Protein AF-A0A7C7UR08-F1 (afdb_monomer_lite)

pLDDT: mean 93.32, std 6.47, range [54.91, 98.5]

Foldseek 3Di:
DDPVVVQVVVCVVDPDAEEDEAADPPDDWDWDDDPRYIYTNALLCVLVVVVVC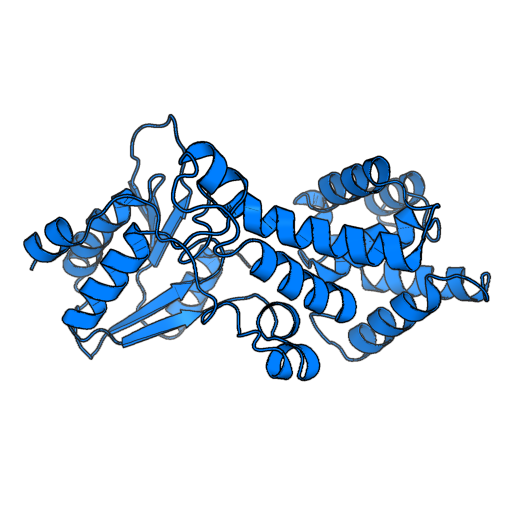VVVPHDLAQVAADEFEVQCTQKQPHNFQNQLLVVLLLVLLVVVLCVLVPPLADSVQLVVQLVVCCDPVNCQAQVNASLLSSLVSSCCSLPLDPPVNVVVCCVVVVHGYSVVVLVSSVVSVVVVVPHSCVVQSCQLVVCVVVVNSNSRLSSLLSSQVSLLCQAPPDDPPDDPNVNSNGHIAGEQSVVLVVVLSVVNHHHYHYDYPRDCSNFAHDPVVVVVVDGGPVPRHHHYDDDHCNVVSVVVD

Radius of gyration: 21.66 Å; chains: 1; bounding box: 49×48×58 Å

Secondary structure (DSSP, 8-state):
--HHHHHHHHHTTS---EEEE---TTSPP-EEEETTEEEES-GGGGGGHHHHHHHTT---STT-EEEEETBTTTBS-TTTTHHHHHHHHHHHHHHHHHHHHGGG--HHHHHHHHHHHTSGGGHHHHTT-HHHHHHHHHHHHTTSS-HHHHHHHHHTTS---HHHHHHHHHHHHHTTTT-TTHHHHHHHHHHHHTT-S---HHHHHHHHHHHHTTBS-S-TT--HHHHHHHSB-EEHHHHHHHHHHHHTTPEEEEE--S-HHHHS--HHHHHTT---GGGS---EES---HHHHHTT-

Structure (mmCIF, N/CA/C/O backbone):
data_AF-A0A7C7UR08-F1
#
_entry.id   AF-A0A7C7UR08-F1
#
loop_
_atom_site.group_PDB
_atom_site.id
_atom_site.type_symbol
_atom_site.label_atom_id
_atom_site.label_alt_id
_atom_site.label_comp_id
_atom_site.label_asym_id
_atom_site.label_entity_id
_atom_site.label_seq_id
_atom_site.pdbx_PDB_ins_code
_atom_site.Cartn_x
_atom_site.Cartn_y
_atom_site.Cartn_z
_atom_site.occupancy
_atom_site.B_iso_or_equiv
_atom_site.auth_seq_id
_atom_site.auth_comp_id
_atom_site.auth_asym_id
_atom_site.auth_atom_id
_atom_site.pdbx_PDB_model_num
ATOM 1 N N . MET A 1 1 ? 5.198 -9.986 3.032 1.00 56.78 1 MET A N 1
ATOM 2 C CA . MET A 1 1 ? 4.723 -10.457 4.365 1.00 56.78 1 MET A CA 1
ATOM 3 C C . MET A 1 1 ? 3.237 -10.130 4.443 1.00 56.78 1 MET A C 1
ATOM 5 O O . MET A 1 1 ? 2.877 -9.097 3.909 1.00 56.78 1 MET A O 1
ATOM 9 N N . ASN A 1 2 ? 2.374 -10.978 5.013 1.00 80.00 2 ASN A N 1
ATOM 10 C CA . ASN A 1 2 ? 0.948 -10.639 5.178 1.00 80.00 2 ASN A CA 1
ATOM 11 C C . ASN A 1 2 ? 0.653 -10.144 6.607 1.00 80.00 2 ASN A C 1
ATOM 13 O O . ASN A 1 2 ? 1.437 -10.417 7.518 1.00 80.00 2 ASN A O 1
ATOM 17 N N . ASP A 1 3 ? -0.480 -9.467 6.804 1.00 86.62 3 ASP A N 1
ATOM 18 C CA . ASP A 1 3 ? -0.862 -8.830 8.078 1.00 86.62 3 ASP A CA 1
ATOM 19 C C . ASP A 1 3 ? -0.865 -9.816 9.255 1.00 86.62 3 ASP A C 1
ATOM 21 O O . ASP A 1 3 ? -0.370 -9.514 10.338 1.00 86.62 3 ASP A O 1
ATOM 25 N N . GLY A 1 4 ? -1.334 -11.048 9.027 1.00 90.06 4 GLY A N 1
ATOM 26 C CA . GLY A 1 4 ? -1.307 -12.104 10.043 1.00 90.06 4 GLY A CA 1
ATOM 27 C C . GLY A 1 4 ? 0.112 -12.478 10.482 1.00 90.06 4 GLY A C 1
ATOM 28 O O . GLY A 1 4 ? 0.357 -12.685 11.668 1.00 90.06 4 GLY A O 1
ATOM 29 N N . THR A 1 5 ? 1.070 -12.509 9.552 1.00 89.56 5 THR A N 1
ATOM 30 C CA . THR A 1 5 ? 2.488 -12.731 9.879 1.00 89.56 5 THR A CA 1
ATOM 31 C C . THR A 1 5 ? 3.069 -11.545 10.646 1.00 89.56 5 THR A C 1
ATOM 33 O O . THR A 1 5 ? 3.835 -11.750 11.585 1.00 89.56 5 THR A O 1
ATOM 36 N N . ALA A 1 6 ? 2.698 -10.312 10.283 1.00 90.25 6 ALA A N 1
ATOM 37 C CA . ALA A 1 6 ? 3.144 -9.114 10.991 1.00 90.25 6 ALA A CA 1
ATOM 38 C C . ALA A 1 6 ? 2.663 -9.116 12.454 1.00 90.25 6 ALA A C 1
ATOM 40 O O . ALA A 1 6 ? 3.477 -8.954 13.364 1.00 90.25 6 ALA A O 1
ATOM 41 N N . ILE A 1 7 ? 1.378 -9.408 12.688 1.00 93.69 7 ILE A N 1
ATOM 42 C CA . ILE A 1 7 ? 0.805 -9.546 14.035 1.00 93.69 7 ILE A CA 1
ATOM 43 C C . ILE A 1 7 ? 1.517 -10.658 14.815 1.00 93.69 7 ILE A C 1
ATOM 45 O O . ILE A 1 7 ? 1.943 -10.437 15.946 1.00 93.69 7 ILE A O 1
ATOM 49 N N . ALA A 1 8 ? 1.713 -11.833 14.207 1.00 93.19 8 ALA A N 1
ATOM 50 C CA . ALA A 1 8 ? 2.393 -12.949 14.862 1.00 93.19 8 ALA A CA 1
ATOM 51 C C . ALA A 1 8 ? 3.837 -12.606 15.271 1.00 93.19 8 ALA A C 1
ATOM 53 O O . ALA A 1 8 ? 4.272 -12.986 16.356 1.00 93.19 8 ALA A O 1
ATOM 54 N N . ASN A 1 9 ? 4.575 -11.872 14.434 1.00 93.00 9 ASN A N 1
ATOM 55 C CA . ASN A 1 9 ? 5.939 -11.438 14.742 1.00 93.00 9 ASN A CA 1
ATOM 56 C C . ASN A 1 9 ? 5.972 -10.424 15.892 1.00 93.00 9 ASN A C 1
ATOM 58 O O . ASN A 1 9 ? 6.789 -10.561 16.799 1.00 93.00 9 ASN A O 1
ATOM 62 N N . LEU A 1 10 ? 5.061 -9.446 15.905 1.00 92.25 10 LEU A N 1
ATOM 63 C CA . LEU A 1 10 ? 4.923 -8.513 17.030 1.00 92.25 10 LEU A CA 1
ATOM 64 C C . LEU A 1 10 ? 4.553 -9.247 18.329 1.00 92.25 10 LEU A C 1
ATOM 66 O O . LEU A 1 10 ? 5.111 -8.950 19.389 1.00 92.25 10 LEU A O 1
ATOM 70 N N . GLY A 1 11 ? 3.701 -10.270 18.220 1.00 93.62 11 GLY A N 1
ATOM 71 C CA . GLY A 1 11 ? 3.292 -11.157 19.310 1.00 93.62 11 GLY A CA 1
ATOM 72 C C . GLY A 1 11 ? 4.441 -11.894 20.005 1.00 93.62 11 GLY A C 1
ATOM 73 O O . GLY A 1 11 ? 4.318 -12.280 21.165 1.00 93.62 11 GLY A O 1
ATOM 74 N N . GLN A 1 12 ? 5.591 -12.054 19.339 1.00 94.62 12 GLN A N 1
ATOM 75 C CA . GLN A 1 12 ? 6.792 -12.643 19.948 1.00 94.62 12 GLN A CA 1
ATOM 76 C C . GLN A 1 12 ? 7.463 -11.702 20.960 1.00 94.62 12 GLN A C 1
ATOM 78 O O . GLN A 1 12 ? 8.251 -12.153 21.792 1.00 94.62 12 GLN A O 1
ATOM 83 N N . HIS A 1 13 ? 7.170 -10.401 20.899 1.00 94.44 13 HIS A N 1
ATOM 84 C CA . HIS A 1 13 ? 7.801 -9.375 21.731 1.00 94.44 13 HIS A CA 1
ATOM 85 C C . HIS A 1 13 ? 6.862 -8.801 22.798 1.00 94.44 13 HIS A C 1
ATOM 87 O O . HIS A 1 13 ? 7.316 -8.424 23.886 1.00 94.44 13 HIS A O 1
ATOM 93 N N . ARG A 1 14 ? 5.563 -8.711 22.493 1.00 93.56 14 ARG A N 1
ATOM 94 C CA . ARG A 1 14 ? 4.519 -8.169 23.372 1.00 93.56 14 ARG A CA 1
ATOM 95 C C . ARG A 1 14 ? 3.201 -8.918 23.157 1.00 93.56 14 ARG A C 1
ATOM 97 O O . ARG A 1 14 ? 2.956 -9.350 22.036 1.00 93.56 14 ARG A O 1
ATOM 104 N N . PRO A 1 15 ? 2.337 -9.038 24.183 1.00 94.88 15 PRO A N 1
ATOM 105 C CA . PRO A 1 15 ? 0.953 -9.449 23.972 1.00 94.88 15 PRO A CA 1
ATOM 106 C C . PRO A 1 15 ? 0.303 -8.569 22.900 1.00 94.88 15 PRO A C 1
ATOM 108 O O . PRO A 1 15 ? 0.456 -7.348 22.934 1.00 94.88 15 PRO A O 1
ATOM 111 N N . ILE A 1 16 ? -0.408 -9.182 21.955 1.00 95.94 16 ILE A N 1
ATOM 112 C CA . ILE A 1 16 ? -1.063 -8.465 20.863 1.00 95.94 16 ILE A CA 1
ATOM 113 C C . ILE A 1 16 ? -2.402 -9.115 20.524 1.00 95.94 16 ILE A C 1
ATOM 115 O O . ILE A 1 16 ? -2.508 -10.340 20.457 1.00 95.94 16 ILE A O 1
ATOM 119 N N . LEU A 1 17 ? -3.400 -8.273 20.278 1.00 96.94 17 LEU A N 1
ATOM 120 C CA . LEU A 1 17 ? -4.632 -8.628 19.586 1.00 96.94 17 LEU A CA 1
ATOM 121 C C . LEU A 1 17 ? -4.663 -7.871 18.264 1.00 96.94 17 LEU A C 1
ATOM 123 O O . LEU A 1 17 ? -4.102 -6.780 18.150 1.00 96.94 17 LEU A O 1
ATOM 127 N N . GLY A 1 18 ? -5.298 -8.450 17.254 1.00 96.50 18 GLY A N 1
ATOM 128 C CA . GLY A 1 18 ? -5.330 -7.858 15.923 1.00 96.50 18 GLY A CA 1
ATOM 129 C C . GLY A 1 18 ? -6.705 -7.916 15.292 1.00 96.50 18 GLY A C 1
ATOM 130 O O . GLY A 1 18 ? -7.513 -8.788 15.607 1.00 96.50 18 GLY A O 1
ATOM 131 N N . VAL A 1 19 ? -6.941 -7.015 14.344 1.00 97.19 19 VAL A N 1
ATOM 132 C CA . VAL A 1 19 ? -8.078 -7.091 13.434 1.00 97.19 19 VAL A CA 1
ATOM 133 C C . VAL A 1 19 ? -7.597 -6.992 11.993 1.00 97.19 19 VAL A C 1
ATOM 135 O O . VAL A 1 19 ? -6.813 -6.114 11.652 1.00 97.19 19 VAL A O 1
ATOM 138 N N . ILE A 1 20 ? -8.074 -7.900 11.144 1.00 97.00 20 ILE A N 1
ATOM 139 C CA . ILE A 1 20 ? -7.839 -7.887 9.699 1.00 97.00 20 ILE A CA 1
ATOM 140 C C . ILE A 1 20 ? -9.198 -7.818 9.011 1.00 97.00 20 ILE A C 1
ATOM 142 O O . ILE A 1 20 ? -10.048 -8.695 9.192 1.00 97.00 20 ILE A O 1
ATOM 146 N N . CYS A 1 21 ? -9.409 -6.790 8.196 1.00 97.12 21 CYS A N 1
ATOM 147 C CA . CYS A 1 21 ? -10.658 -6.607 7.472 1.00 97.12 21 CYS A CA 1
ATOM 148 C C . CYS A 1 21 ? -10.440 -6.665 5.959 1.00 97.12 21 CYS A C 1
ATOM 150 O O . CYS A 1 21 ? -9.489 -6.116 5.409 1.00 97.12 21 CYS A O 1
ATOM 152 N N . THR A 1 22 ? -11.350 -7.326 5.253 1.00 97.06 22 THR A N 1
ATOM 153 C CA . THR A 1 22 ? -11.469 -7.210 3.798 1.00 97.06 22 THR A CA 1
ATOM 154 C C . THR A 1 22 ? -12.939 -7.104 3.453 1.00 97.06 22 THR A C 1
ATOM 156 O O . THR A 1 22 ? -13.675 -8.082 3.565 1.00 97.06 22 THR A O 1
ATOM 159 N N . GLU A 1 23 ? -13.368 -5.920 3.027 1.00 97.12 23 GLU A N 1
ATOM 160 C CA . GLU A 1 23 ? -14.759 -5.655 2.668 1.00 97.12 23 GLU A CA 1
ATOM 161 C C . GLU A 1 23 ? -15.214 -6.582 1.527 1.00 97.12 23 GLU A C 1
ATOM 163 O O . GLU A 1 23 ? -14.512 -6.762 0.530 1.00 97.12 23 GLU A O 1
ATOM 168 N N . ARG A 1 24 ? -16.393 -7.196 1.679 1.00 96.12 24 ARG A N 1
ATOM 169 C CA . ARG A 1 24 ? -16.991 -8.090 0.669 1.00 96.12 24 ARG A CA 1
ATOM 170 C C . ARG A 1 24 ? -18.437 -7.699 0.385 1.00 96.12 24 ARG A C 1
ATOM 172 O O . ARG A 1 24 ? -19.346 -8.391 0.872 1.00 96.12 24 ARG A O 1
ATOM 179 N N . PRO A 1 25 ? -18.680 -6.584 -0.326 1.00 84.88 25 PRO A N 1
ATOM 180 C CA . PRO A 1 25 ? -20.034 -6.099 -0.561 1.00 84.88 25 PRO A CA 1
ATOM 181 C C . PRO A 1 25 ? -20.844 -7.197 -1.269 1.00 84.88 25 PRO A C 1
ATOM 183 O O . PRO A 1 25 ? -20.382 -7.799 -2.232 1.00 84.88 25 PRO A O 1
ATOM 186 N N . GLY A 1 26 ? -22.014 -7.535 -0.723 1.00 88.81 26 GLY A N 1
ATOM 187 C CA . GLY A 1 26 ? -22.865 -8.631 -1.214 1.00 88.81 26 GLY A CA 1
ATOM 188 C C . GLY A 1 26 ? -22.855 -9.918 -0.376 1.00 88.81 26 GLY A C 1
ATOM 189 O O . GLY A 1 26 ? -23.781 -10.715 -0.490 1.00 88.81 26 GLY A O 1
ATOM 190 N N . GLU A 1 27 ? -21.881 -10.118 0.516 1.00 95.06 27 GLU A N 1
ATOM 191 C CA . GLU A 1 27 ? -21.935 -11.206 1.511 1.00 95.06 27 GLU A CA 1
ATOM 192 C C . GLU A 1 27 ? -22.649 -10.789 2.820 1.00 95.06 27 GLU A C 1
ATOM 194 O O . GLU A 1 27 ? -22.752 -9.611 3.145 1.00 95.06 27 GLU A O 1
ATOM 199 N N . ALA A 1 28 ? -23.135 -11.737 3.625 1.00 95.06 28 ALA A N 1
ATOM 200 C CA . ALA A 1 28 ? -23.559 -11.419 4.996 1.00 95.06 28 ALA A CA 1
ATOM 201 C C . ALA A 1 28 ? -22.342 -11.033 5.862 1.00 95.06 28 ALA A C 1
ATOM 203 O O . ALA A 1 28 ? -21.245 -11.549 5.621 1.00 95.06 28 ALA A O 1
ATOM 204 N N . LYS A 1 29 ? -22.528 -10.170 6.876 1.00 95.88 29 LYS A N 1
ATOM 205 C CA . LYS A 1 29 ? -21.478 -9.850 7.865 1.00 95.88 29 LYS A CA 1
ATOM 206 C C . LYS A 1 29 ? -20.976 -11.150 8.501 1.00 95.88 29 LYS A C 1
ATOM 208 O O . LYS A 1 29 ? -21.770 -11.951 8.991 1.00 95.88 29 LYS A O 1
ATOM 213 N N . LYS A 1 30 ? -19.663 -11.351 8.480 1.00 96.81 30 LYS A N 1
ATOM 214 C CA . LYS A 1 30 ? -18.962 -12.480 9.091 1.00 96.81 30 LYS A CA 1
ATOM 215 C C . LYS A 1 30 ? -17.788 -11.948 9.892 1.00 96.81 30 LYS A C 1
ATOM 217 O O . LYS A 1 30 ? -17.009 -11.140 9.384 1.00 96.81 30 LYS A O 1
ATOM 222 N N . VAL A 1 31 ? -17.678 -12.451 11.112 1.00 96.94 31 VAL A N 1
ATOM 223 C CA . VAL A 1 31 ? -16.563 -12.221 12.025 1.00 96.94 31 VAL A CA 1
ATOM 224 C C . VAL A 1 31 ? -16.112 -13.582 12.534 1.00 96.94 31 VAL A C 1
ATOM 226 O O . VAL A 1 31 ? -16.941 -14.445 12.827 1.00 96.94 31 VAL A O 1
ATOM 229 N N . SER A 1 32 ? -14.806 -13.789 12.604 1.00 96.69 32 SER A N 1
ATOM 230 C CA . SER A 1 32 ? -14.209 -14.958 13.245 1.00 96.69 32 SER A CA 1
ATOM 231 C C . SER A 1 32 ? -12.957 -14.547 13.992 1.00 96.69 32 SER A C 1
ATOM 233 O O . SER A 1 32 ? -12.246 -13.654 13.544 1.00 96.69 32 SER A O 1
ATOM 235 N N . VAL A 1 33 ? -12.678 -15.220 15.101 1.00 96.19 33 VAL A N 1
ATOM 236 C CA . VAL A 1 33 ? -11.472 -15.002 15.898 1.00 96.19 33 VAL A CA 1
ATOM 237 C C . VAL A 1 33 ? -10.622 -16.260 15.839 1.00 96.19 33 VAL A C 1
ATOM 239 O O . VAL A 1 33 ? -11.127 -17.371 16.002 1.00 96.19 33 VAL A O 1
ATOM 242 N N . ASN A 1 34 ? -9.329 -16.091 15.592 1.00 93.69 34 ASN A N 1
ATOM 243 C CA . ASN A 1 34 ? -8.354 -17.168 15.647 1.00 93.69 34 ASN A CA 1
ATOM 244 C C . ASN A 1 34 ? -7.051 -16.632 16.243 1.00 93.69 34 ASN A C 1
ATOM 246 O O . ASN A 1 34 ? -6.498 -15.672 15.717 1.00 93.69 34 ASN A O 1
ATOM 250 N N . GLN A 1 35 ? -6.572 -17.248 17.328 1.00 89.44 35 GLN A N 1
ATOM 251 C CA . GLN A 1 35 ? -5.290 -16.909 17.966 1.00 89.44 35 GLN A CA 1
ATOM 252 C C . GLN A 1 35 ? -5.112 -15.399 18.236 1.00 89.44 35 GLN A C 1
ATOM 254 O O . GLN A 1 35 ? -4.095 -14.817 17.873 1.00 89.44 35 GLN A O 1
ATOM 259 N N . GLY A 1 36 ? -6.115 -14.751 18.840 1.00 92.75 36 GLY A N 1
ATOM 260 C CA . GLY A 1 36 ? -6.059 -13.316 19.161 1.00 92.75 36 GLY A CA 1
ATOM 261 C C . GLY A 1 36 ? -6.262 -12.376 17.963 1.00 92.75 36 GLY A C 1
ATOM 262 O O . GLY A 1 36 ? -6.188 -11.159 18.118 1.00 92.75 36 GLY A O 1
ATOM 263 N N . VAL A 1 37 ? -6.537 -12.911 16.768 1.00 96.88 37 VAL A N 1
ATOM 264 C CA . VAL A 1 37 ? -6.796 -12.121 15.559 1.00 96.88 37 VAL A CA 1
ATOM 265 C C . VAL A 1 37 ? -8.255 -12.251 15.144 1.00 96.88 37 VAL A C 1
ATOM 267 O O . VAL A 1 37 ? -8.723 -13.334 14.781 1.00 96.88 37 VAL A O 1
ATOM 270 N N . MET A 1 38 ? -8.967 -11.128 15.160 1.00 97.62 38 MET A N 1
ATOM 271 C CA . MET A 1 38 ? -10.304 -10.992 14.602 1.00 97.62 38 MET A CA 1
ATOM 272 C C . MET A 1 38 ? -10.215 -10.755 13.090 1.00 97.62 38 MET A C 1
ATOM 274 O O . MET A 1 38 ? -9.587 -9.812 12.624 1.00 97.62 38 MET A O 1
ATOM 278 N N . THR A 1 39 ? -10.881 -11.579 12.292 1.00 97.62 39 THR A N 1
ATOM 279 C CA . THR A 1 39 ? -11.042 -11.350 10.852 1.00 97.62 39 THR A CA 1
ATOM 280 C C . THR A 1 39 ? -12.478 -10.966 10.543 1.00 97.62 39 THR A C 1
ATOM 282 O O . THR A 1 39 ? -13.399 -11.658 10.987 1.00 97.62 39 THR A O 1
ATOM 285 N N . ALA A 1 40 ? -12.677 -9.925 9.737 1.00 97.56 40 ALA A N 1
ATOM 286 C CA . ALA A 1 40 ? -14.001 -9.446 9.354 1.00 97.56 40 ALA A CA 1
ATOM 287 C C . ALA A 1 40 ? -14.130 -9.207 7.845 1.00 97.56 40 ALA A C 1
ATOM 289 O O . ALA A 1 40 ? -13.166 -8.861 7.161 1.00 97.56 40 ALA A O 1
ATOM 290 N N . ASN A 1 41 ? -15.352 -9.356 7.323 1.00 97.50 41 ASN A N 1
ATOM 291 C CA . ASN A 1 41 ? -15.668 -9.029 5.928 1.00 97.50 41 ASN A CA 1
ATOM 292 C C . ASN A 1 41 ? -16.418 -7.693 5.746 1.00 97.50 41 ASN A C 1
ATOM 294 O O . ASN A 1 41 ? -16.931 -7.421 4.657 1.00 97.50 41 ASN A O 1
ATOM 298 N N . ARG A 1 42 ? -16.528 -6.893 6.812 1.00 97.19 42 ARG A N 1
ATOM 299 C CA . ARG A 1 42 ? -17.179 -5.576 6.865 1.00 97.19 42 ARG A CA 1
ATOM 300 C C . ARG A 1 42 ? -16.332 -4.645 7.722 1.00 97.19 42 ARG A C 1
ATOM 302 O O . ARG A 1 42 ? -16.068 -5.000 8.867 1.00 97.19 42 ARG A O 1
ATOM 309 N N . TRP A 1 43 ? -15.986 -3.451 7.239 1.00 97.50 43 TRP A N 1
ATOM 310 C CA . TRP A 1 43 ? -15.282 -2.466 8.081 1.00 97.50 43 TRP A CA 1
ATOM 311 C C . TRP A 1 43 ? -16.124 -2.011 9.276 1.00 97.50 43 TRP A C 1
ATOM 313 O O . TRP A 1 43 ? -15.586 -1.825 10.364 1.00 97.50 43 TRP A O 1
ATOM 323 N N . GLY A 1 44 ? -17.453 -1.980 9.132 1.00 95.88 44 GLY A N 1
ATOM 324 C CA . GLY A 1 44 ? -18.378 -1.741 10.244 1.00 95.88 44 GLY A CA 1
ATOM 325 C C . GLY A 1 44 ? -18.272 -2.760 11.390 1.00 95.88 44 GLY A C 1
ATOM 326 O O . GLY A 1 44 ? -18.768 -2.491 12.479 1.00 95.88 44 GLY A O 1
ATOM 327 N N . ALA A 1 45 ? -17.618 -3.912 11.195 1.00 95.38 45 ALA A N 1
ATOM 328 C CA . ALA A 1 45 ? -17.350 -4.878 12.263 1.00 95.38 45 ALA A CA 1
ATOM 329 C C . ALA A 1 45 ? -16.249 -4.426 13.239 1.00 95.38 45 ALA A C 1
ATOM 331 O O . ALA A 1 45 ? -16.049 -5.084 14.253 1.00 95.38 45 ALA A O 1
ATOM 332 N N . LEU A 1 46 ? -15.563 -3.303 12.989 1.00 96.25 46 LEU A N 1
ATOM 333 C CA . LEU A 1 46 ? -14.627 -2.729 13.963 1.00 96.25 46 LEU A CA 1
ATOM 334 C C . LEU A 1 46 ? -15.298 -2.388 15.301 1.00 96.25 46 LEU A C 1
ATOM 336 O O . LEU A 1 46 ? -14.629 -2.415 16.328 1.00 96.25 46 LEU A O 1
ATOM 340 N N . ARG A 1 47 ? -16.621 -2.178 15.326 1.00 94.69 47 ARG A N 1
ATOM 341 C CA . ARG A 1 47 ? -17.379 -2.046 16.580 1.00 94.69 47 ARG A CA 1
ATOM 342 C C . ARG A 1 47 ? -17.354 -3.307 17.449 1.00 94.69 47 ARG A C 1
ATOM 344 O O . ARG A 1 47 ? -17.443 -3.209 18.663 1.00 94.69 47 ARG A O 1
ATOM 351 N N . ASP A 1 48 ? -17.207 -4.481 16.832 1.00 94.81 48 ASP A N 1
ATOM 352 C CA . ASP A 1 48 ? -17.122 -5.760 17.543 1.00 94.81 48 ASP A CA 1
ATOM 353 C C . ASP A 1 48 ? -15.702 -6.003 18.089 1.00 94.81 48 ASP A C 1
ATOM 355 O O . ASP A 1 48 ? -15.504 -6.881 18.927 1.00 94.81 48 ASP A O 1
ATOM 359 N N . PHE A 1 49 ? -14.708 -5.228 17.630 1.00 95.25 49 PHE A N 1
ATOM 360 C CA . PHE A 1 49 ? -13.321 -5.378 18.065 1.00 95.25 49 PHE A CA 1
ATOM 361 C C . PHE A 1 49 ? -13.121 -4.919 19.509 1.00 95.25 49 PHE A C 1
ATOM 363 O O . PHE A 1 49 ? -12.407 -5.576 20.254 1.00 95.25 49 PHE A O 1
ATOM 370 N N . VAL A 1 50 ? -13.763 -3.821 19.918 1.00 93.94 50 VAL A N 1
ATOM 371 C CA . VAL A 1 50 ? -13.622 -3.286 21.282 1.00 93.94 50 VAL A CA 1
ATOM 372 C C . VAL A 1 50 ? -14.119 -4.285 22.339 1.00 93.94 50 VAL A C 1
ATOM 374 O O . VAL A 1 50 ? -13.327 -4.614 23.219 1.00 93.94 50 VAL A O 1
ATOM 377 N N . PRO A 1 51 ? -15.335 -4.865 22.233 1.00 93.56 51 PRO A N 1
ATOM 378 C CA . PRO A 1 51 ? -15.778 -5.913 23.151 1.00 93.56 51 PRO A CA 1
ATOM 379 C C . PRO A 1 51 ? -14.835 -7.114 23.166 1.00 93.56 51 PRO A C 1
ATOM 381 O O . PRO A 1 51 ? -14.491 -7.594 24.238 1.00 93.56 51 PRO A O 1
ATOM 384 N N . PHE A 1 52 ? -14.357 -7.553 21.997 1.00 95.19 52 PHE A N 1
ATOM 385 C CA . PHE A 1 52 ? -13.384 -8.641 21.902 1.00 95.19 52 PHE A CA 1
ATOM 386 C C . PHE A 1 52 ? -12.092 -8.336 22.681 1.00 95.19 52 PHE A C 1
ATOM 388 O O . PHE A 1 52 ? -11.633 -9.170 23.454 1.00 95.19 52 PHE A O 1
ATOM 395 N N . VAL A 1 53 ? -11.527 -7.135 22.529 1.00 94.38 53 VAL A N 1
ATOM 396 C CA . VAL A 1 53 ? -10.316 -6.711 23.250 1.00 94.38 53 VAL A CA 1
ATOM 397 C C . VAL A 1 53 ? -10.553 -6.692 24.765 1.00 94.38 53 VAL A C 1
ATOM 399 O O . VAL A 1 53 ? -9.730 -7.206 25.523 1.00 94.38 53 VAL A O 1
ATOM 402 N N . THR A 1 54 ? -11.697 -6.170 25.214 1.00 92.81 54 THR A N 1
ATOM 403 C CA . THR A 1 54 ? -12.062 -6.140 26.638 1.00 92.81 54 THR A CA 1
ATOM 404 C C . THR A 1 54 ? -12.309 -7.539 27.214 1.00 92.81 54 THR A C 1
ATOM 406 O O . THR A 1 54 ? -11.867 -7.825 28.325 1.00 92.81 54 THR A O 1
ATOM 409 N N . GLU A 1 55 ? -12.979 -8.430 26.477 1.00 93.81 55 GLU A N 1
ATOM 410 C CA . GLU A 1 55 ? -13.235 -9.821 26.885 1.00 93.81 55 GLU A CA 1
ATOM 411 C C . GLU A 1 55 ? -11.942 -10.637 27.024 1.00 93.81 55 GLU A C 1
ATOM 413 O O . GLU A 1 55 ? -11.820 -11.449 27.943 1.00 93.81 55 GLU A O 1
ATOM 418 N N . GLU A 1 56 ? -10.948 -10.374 26.173 1.00 94.06 56 GLU A N 1
ATOM 419 C CA . GLU A 1 56 ? -9.596 -10.943 26.271 1.00 94.06 56 GLU A CA 1
ATOM 420 C C . GLU A 1 56 ? -8.746 -10.292 27.384 1.00 94.06 56 GLU A C 1
ATOM 422 O O . GLU A 1 56 ? -7.597 -10.680 27.610 1.00 94.06 56 GLU A O 1
ATOM 427 N N . GLY A 1 57 ? -9.300 -9.315 28.111 1.00 92.81 57 GLY A N 1
ATOM 428 C CA . GLY A 1 57 ? -8.659 -8.676 29.258 1.00 92.81 57 GLY A CA 1
ATOM 429 C C . GLY A 1 57 ? -7.566 -7.673 28.893 1.00 92.81 57 GLY A C 1
ATOM 430 O O . GLY A 1 57 ? -6.724 -7.369 29.740 1.00 92.81 57 GLY A O 1
ATOM 431 N N . PHE A 1 58 ? -7.554 -7.162 27.659 1.00 93.25 58 PHE A N 1
ATOM 432 C CA . PHE A 1 58 ? -6.667 -6.065 27.284 1.00 93.25 58 PHE A CA 1
ATOM 433 C C . PHE A 1 58 ? -7.224 -4.735 27.810 1.00 93.25 58 PHE A C 1
ATOM 435 O O . PHE A 1 58 ? -8.377 -4.404 27.513 1.00 93.25 58 PHE A O 1
ATOM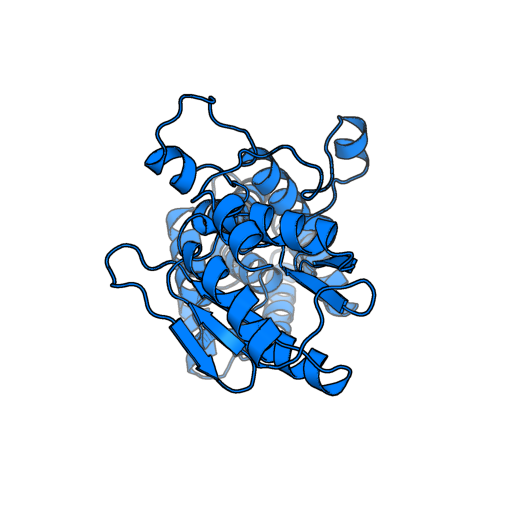 442 N N . PRO A 1 59 ? -6.433 -3.962 28.575 1.00 93.38 59 PRO A N 1
ATOM 443 C CA . PRO A 1 59 ? -6.854 -2.639 29.002 1.00 93.38 59 PRO A CA 1
ATOM 444 C C . PRO A 1 59 ? -6.949 -1.696 27.798 1.00 93.38 59 PRO A C 1
ATOM 446 O O . PRO A 1 59 ? -6.261 -1.859 26.792 1.00 93.38 59 PRO A O 1
ATOM 449 N N . LEU A 1 60 ? -7.819 -0.698 27.901 1.00 94.19 60 LEU A N 1
ATOM 450 C CA . LEU A 1 60 ? -7.925 0.395 26.939 1.00 94.19 60 LEU A CA 1
ATOM 451 C C . LEU A 1 60 ? -7.551 1.675 27.679 1.00 94.19 60 LEU A C 1
ATOM 453 O O . LEU A 1 60 ? -8.423 2.427 28.085 1.00 94.19 60 LEU A O 1
ATOM 457 N N . ASP A 1 61 ? -6.259 1.849 27.935 1.00 95.56 61 ASP A N 1
ATOM 458 C CA . ASP A 1 61 ? -5.690 2.970 28.687 1.00 95.56 61 ASP A CA 1
ATOM 459 C C . ASP A 1 61 ? -4.253 3.271 28.223 1.00 95.56 61 ASP A C 1
ATOM 461 O O . ASP A 1 61 ? -3.793 2.762 27.192 1.00 95.56 61 ASP A O 1
ATOM 465 N N . GLU A 1 62 ? -3.529 4.103 28.975 1.00 96.12 62 GLU A N 1
ATOM 466 C CA . GLU A 1 62 ? -2.156 4.512 28.672 1.00 96.12 62 GLU A CA 1
ATOM 467 C C . GLU A 1 62 ? -1.129 3.363 28.694 1.00 96.12 62 GLU A C 1
ATOM 469 O O . GLU A 1 62 ? 0.005 3.551 28.241 1.00 96.12 62 GLU A O 1
ATOM 474 N N . GLU A 1 63 ? -1.487 2.170 29.185 1.00 94.50 63 GLU A N 1
ATOM 475 C CA . GLU A 1 63 ? -0.631 0.978 29.128 1.00 94.50 63 GLU A CA 1
ATOM 476 C C . GLU A 1 63 ? -0.727 0.243 27.781 1.00 94.50 63 GLU A C 1
ATOM 478 O O . GLU A 1 63 ? 0.061 -0.670 27.508 1.00 94.50 63 GLU A O 1
ATOM 483 N N . THR A 1 64 ? -1.648 0.660 26.908 1.00 95.88 64 THR A N 1
ATOM 484 C CA . THR A 1 64 ? -1.898 0.026 25.612 1.00 95.88 64 THR A CA 1
ATOM 485 C C . THR A 1 64 ? -1.474 0.913 24.450 1.00 95.88 64 THR A C 1
ATOM 487 O O . THR A 1 64 ? -1.644 2.132 24.449 1.00 95.88 64 THR A O 1
ATOM 490 N N . ALA A 1 65 ? -0.925 0.276 23.415 1.00 96.69 65 ALA A N 1
ATOM 491 C CA . ALA A 1 65 ? -0.633 0.912 22.141 1.00 96.69 65 ALA A CA 1
ATOM 492 C C . ALA A 1 65 ? -1.454 0.267 21.020 1.00 96.69 65 ALA A C 1
ATOM 494 O O . ALA A 1 65 ? -1.506 -0.958 20.910 1.00 96.69 65 ALA A O 1
ATOM 495 N N . ALA A 1 66 ? -2.042 1.091 20.156 1.00 97.12 66 ALA A N 1
ATOM 496 C CA . ALA A 1 66 ? -2.691 0.651 18.930 1.00 97.12 66 ALA A CA 1
ATOM 497 C C . ALA A 1 66 ? -1.805 0.980 17.727 1.00 97.12 66 ALA A C 1
ATOM 499 O O . ALA A 1 66 ? -1.412 2.130 17.519 1.00 97.12 66 ALA A O 1
ATOM 500 N N . ILE A 1 67 ? -1.503 -0.040 16.926 1.00 96.94 67 ILE A N 1
ATOM 501 C CA . ILE A 1 67 ? -0.755 0.096 15.675 1.00 96.94 67 ILE A CA 1
ATOM 502 C C . ILE A 1 67 ? -1.760 -0.001 14.533 1.00 96.94 67 ILE A C 1
ATOM 504 O O . ILE A 1 67 ? -2.422 -1.023 14.362 1.00 96.94 67 ILE A O 1
ATOM 508 N N . ILE A 1 68 ? -1.875 1.076 13.768 1.00 97.12 68 ILE A N 1
ATOM 509 C CA . ILE A 1 68 ? -2.804 1.213 12.656 1.00 97.12 68 ILE A CA 1
ATOM 510 C C . ILE A 1 68 ? -1.991 1.186 11.371 1.00 97.12 68 ILE A C 1
ATOM 512 O O . ILE A 1 68 ? -1.192 2.084 11.104 1.00 97.12 68 ILE A O 1
ATOM 516 N N . ASP A 1 69 ? -2.213 0.154 10.570 1.00 95.69 69 ASP A N 1
ATOM 517 C CA . ASP A 1 69 ? -1.730 0.127 9.199 1.00 95.69 69 ASP A CA 1
ATOM 518 C C . ASP A 1 69 ? -2.366 1.274 8.392 1.00 95.69 69 ASP A C 1
ATOM 520 O O . ASP A 1 69 ? -3.568 1.552 8.491 1.00 95.69 69 ASP A O 1
ATOM 524 N N . LEU A 1 70 ? -1.548 1.996 7.632 1.00 95.69 70 LEU A N 1
ATOM 525 C CA . LEU A 1 70 ? -2.009 3.135 6.851 1.00 95.69 70 LEU A CA 1
ATOM 526 C C . LEU A 1 70 ? -2.587 2.666 5.515 1.00 95.69 70 LEU A C 1
ATOM 528 O O . LEU A 1 70 ? -3.741 2.970 5.204 1.00 95.69 70 LEU A O 1
ATOM 532 N N . ASP A 1 71 ? -1.819 1.906 4.740 1.00 93.25 71 ASP A N 1
ATOM 533 C CA . ASP A 1 71 ? -2.150 1.563 3.360 1.00 93.25 71 ASP A CA 1
ATOM 534 C C . ASP A 1 71 ? -3.164 0.422 3.275 1.00 93.25 71 ASP A C 1
ATOM 536 O O . ASP A 1 71 ? -2.922 -0.703 3.678 1.00 93.25 71 ASP A O 1
ATOM 540 N N . LYS A 1 72 ? -4.308 0.678 2.642 1.00 95.38 72 LYS A N 1
ATOM 541 C CA . LYS A 1 72 ? -5.425 -0.273 2.516 1.00 95.38 72 LYS A CA 1
ATOM 542 C C . LYS A 1 72 ? -6.140 -0.600 3.833 1.00 95.38 72 LYS A C 1
ATOM 544 O O . LYS A 1 72 ? -7.041 -1.444 3.829 1.00 95.38 72 LYS A O 1
ATOM 549 N N . THR A 1 73 ? -5.841 0.145 4.895 1.00 97.12 73 THR A N 1
ATOM 550 C CA . THR A 1 73 ? -6.523 0.081 6.192 1.00 97.12 73 THR A CA 1
ATOM 551 C C . THR A 1 73 ? -7.049 1.462 6.585 1.00 97.12 73 THR A C 1
ATOM 553 O O . THR A 1 73 ? -8.240 1.727 6.386 1.00 97.12 73 THR A O 1
ATOM 556 N N . ALA A 1 74 ? -6.195 2.371 7.075 1.00 97.56 74 ALA A N 1
ATOM 557 C CA . ALA A 1 74 ? -6.615 3.735 7.414 1.00 97.56 74 ALA A CA 1
ATOM 558 C C . ALA A 1 74 ? -6.999 4.551 6.172 1.00 97.56 74 ALA A C 1
ATOM 560 O O . ALA A 1 74 ? -8.001 5.263 6.194 1.00 97.56 74 ALA A O 1
ATOM 561 N N . MET A 1 75 ? -6.243 4.413 5.081 1.00 97.12 75 MET A N 1
ATOM 562 C CA . MET A 1 75 ? -6.555 4.972 3.764 1.00 97.12 75 MET A CA 1
ATOM 563 C C . MET A 1 75 ? -6.783 3.851 2.752 1.00 97.12 75 MET A C 1
ATOM 565 O O . MET A 1 75 ? -6.034 2.879 2.698 1.00 97.12 75 MET A O 1
ATOM 569 N N . GLY A 1 76 ? -7.822 3.971 1.927 1.00 97.12 76 GLY A N 1
ATOM 570 C CA . GLY A 1 76 ? -8.085 3.011 0.857 1.00 97.12 76 GLY A CA 1
ATOM 571 C C . GLY A 1 76 ? -8.543 1.630 1.323 1.00 97.12 76 GLY A C 1
ATOM 572 O O . GLY A 1 76 ? -8.069 0.635 0.783 1.00 97.12 76 GLY A O 1
ATOM 573 N N . ALA A 1 77 ? -9.467 1.549 2.287 1.00 97.50 77 ALA A N 1
ATOM 574 C CA . ALA A 1 77 ? -10.000 0.307 2.864 1.00 97.50 77 ALA A CA 1
ATOM 575 C C . ALA A 1 77 ? -10.015 -0.909 1.906 1.00 97.50 77 ALA A C 1
ATOM 577 O O . ALA A 1 77 ? -10.681 -0.907 0.858 1.00 97.50 77 ALA A O 1
ATOM 578 N N . ARG A 1 78 ? -9.314 -1.989 2.272 1.00 97.50 78 ARG A N 1
ATOM 579 C CA . ARG A 1 78 ? -9.252 -3.244 1.509 1.00 97.50 78 ARG A CA 1
ATOM 580 C C . ARG A 1 78 ? -10.656 -3.767 1.202 1.00 97.50 78 ARG A C 1
ATOM 582 O O . ARG A 1 78 ? -11.523 -3.834 2.073 1.00 97.50 78 ARG A O 1
ATOM 589 N N . GLY A 1 79 ? -10.881 -4.116 -0.065 1.00 96.75 79 GLY A N 1
ATOM 590 C CA . GLY A 1 79 ? -12.180 -4.559 -0.585 1.00 96.75 79 GLY A CA 1
ATOM 591 C C . GLY A 1 79 ? -13.200 -3.443 -0.866 1.00 96.75 79 GLY A C 1
ATOM 592 O O . GLY A 1 79 ? -14.206 -3.721 -1.509 1.00 96.75 79 GLY A O 1
ATOM 593 N N . ARG A 1 80 ? -12.946 -2.196 -0.433 1.00 97.12 80 ARG A N 1
ATOM 594 C CA . ARG A 1 80 ? -13.848 -1.042 -0.628 1.00 97.12 80 ARG A CA 1
ATOM 595 C C . ARG A 1 80 ? -13.235 0.071 -1.485 1.00 97.12 80 ARG A C 1
ATOM 597 O O . ARG A 1 80 ? -13.856 0.491 -2.447 1.00 97.12 80 ARG A O 1
ATOM 604 N N . ASN A 1 81 ? -12.027 0.530 -1.145 1.00 97.75 81 ASN A N 1
ATOM 605 C CA . ASN A 1 81 ? -11.357 1.688 -1.762 1.00 97.75 81 ASN A CA 1
ATOM 606 C C . ASN A 1 81 ? -9.850 1.471 -2.033 1.00 97.75 81 ASN A C 1
ATOM 608 O O . ASN A 1 81 ? -9.121 2.395 -2.365 1.00 97.75 81 ASN A O 1
ATOM 612 N N . HIS A 1 82 ? -9.343 0.243 -1.930 1.00 96.56 82 HIS A N 1
ATOM 613 C CA . HIS A 1 82 ? -7.935 -0.034 -2.261 1.00 96.56 82 HIS A CA 1
ATOM 614 C C . HIS A 1 82 ? -7.587 0.126 -3.755 1.00 96.56 82 HIS A C 1
ATOM 616 O O . HIS A 1 82 ? -6.413 0.264 -4.095 1.00 96.56 82 HIS A O 1
ATOM 622 N N . GLY A 1 83 ? -8.588 0.109 -4.645 1.00 96.62 83 GLY A N 1
ATOM 623 C CA . GLY A 1 83 ? -8.405 0.189 -6.098 1.00 96.62 83 GLY A CA 1
ATOM 624 C C . GLY A 1 83 ? -7.638 1.437 -6.555 1.00 96.62 83 GLY A C 1
ATOM 625 O O . GLY A 1 83 ? -6.646 1.283 -7.264 1.00 96.62 83 GLY A O 1
ATOM 626 N N . PRO A 1 84 ? -8.018 2.655 -6.124 1.00 97.56 84 PRO A N 1
ATOM 627 C CA . PRO A 1 84 ? -7.258 3.882 -6.376 1.00 97.56 84 PRO A CA 1
ATOM 628 C C . PRO A 1 84 ? -5.774 3.835 -5.985 1.00 97.56 84 PRO A C 1
ATOM 630 O O . PRO A 1 84 ? -4.943 4.358 -6.728 1.00 97.56 84 PRO A O 1
ATOM 633 N N . ILE A 1 85 ? -5.413 3.168 -4.879 1.00 95.88 85 ILE A N 1
ATOM 634 C CA . ILE A 1 85 ? -4.005 2.979 -4.476 1.00 95.88 85 ILE A CA 1
ATOM 635 C C . ILE A 1 85 ? -3.272 2.104 -5.503 1.00 95.88 85 ILE A C 1
ATOM 637 O O . ILE A 1 85 ? -2.182 2.449 -5.963 1.00 95.88 85 ILE A O 1
ATOM 641 N N . ASP A 1 86 ? -3.884 0.990 -5.910 1.00 93.06 86 ASP A N 1
ATOM 642 C CA . ASP A 1 86 ? -3.312 0.104 -6.930 1.00 93.06 86 ASP A CA 1
ATOM 643 C C . ASP A 1 86 ? -3.229 0.802 -8.302 1.00 93.06 86 ASP A C 1
ATOM 645 O O . ASP A 1 86 ? -2.246 0.649 -9.031 1.00 93.06 86 ASP A O 1
ATOM 649 N N . ALA A 1 87 ? -4.217 1.637 -8.636 1.00 93.69 87 ALA A N 1
ATOM 650 C CA . ALA A 1 87 ? -4.231 2.442 -9.852 1.00 93.69 87 ALA A CA 1
ATOM 651 C C . ALA A 1 87 ? -3.124 3.509 -9.864 1.00 93.69 87 ALA A C 1
ATOM 653 O O . ALA A 1 87 ? -2.516 3.720 -10.913 1.00 93.69 87 ALA A O 1
ATOM 654 N N . ALA A 1 88 ? -2.829 4.146 -8.724 1.00 95.12 88 ALA A N 1
ATOM 655 C CA . ALA A 1 88 ? -1.720 5.093 -8.589 1.00 95.12 88 ALA A CA 1
ATOM 656 C C . ALA A 1 88 ? -0.382 4.439 -8.940 1.00 95.12 88 ALA A C 1
ATOM 658 O O . ALA A 1 88 ? 0.386 4.957 -9.749 1.00 95.12 88 ALA A O 1
ATOM 659 N N . ARG A 1 89 ? -0.138 3.248 -8.387 1.00 91.94 89 ARG A N 1
ATOM 660 C CA . ARG A 1 89 ? 1.085 2.485 -8.644 1.00 91.94 89 ARG A CA 1
ATOM 661 C C . ARG A 1 89 ? 1.229 2.113 -10.115 1.00 91.94 89 ARG A C 1
ATOM 663 O O . ARG A 1 89 ? 2.293 2.292 -10.698 1.00 91.94 89 ARG A O 1
ATOM 670 N N . VAL A 1 90 ? 0.160 1.615 -10.727 1.00 89.44 90 VAL A N 1
ATOM 671 C CA . VAL A 1 90 ? 0.158 1.230 -12.147 1.00 89.44 90 VAL A CA 1
ATOM 672 C C . VAL A 1 90 ? 0.407 2.443 -13.036 1.00 89.44 90 VAL A C 1
ATOM 674 O O . VAL A 1 90 ? 1.181 2.357 -13.988 1.00 89.44 90 VAL A O 1
ATOM 677 N N . GLU A 1 91 ? -0.236 3.569 -12.733 1.00 91.69 91 GLU A N 1
ATOM 678 C CA . GLU A 1 91 ? -0.056 4.812 -13.477 1.00 91.69 91 GLU A CA 1
ATOM 679 C C . GLU A 1 91 ? 1.372 5.352 -13.333 1.00 91.69 91 GLU A C 1
ATOM 681 O O . GLU A 1 91 ? 1.947 5.812 -14.317 1.00 91.69 91 GLU A O 1
ATOM 686 N N . ALA A 1 92 ? 1.989 5.211 -12.159 1.00 92.62 92 ALA A N 1
ATOM 687 C CA . ALA A 1 92 ? 3.382 5.583 -11.953 1.00 92.62 92 ALA A CA 1
ATOM 688 C C . ALA A 1 92 ? 4.325 4.755 -12.831 1.00 92.62 92 ALA A C 1
ATOM 690 O O . ALA A 1 92 ? 5.166 5.329 -13.525 1.00 92.62 92 ALA A O 1
ATOM 691 N N . VAL A 1 93 ? 4.140 3.427 -12.889 1.00 85.81 93 VAL A N 1
ATOM 692 C CA . VAL A 1 93 ? 4.916 2.584 -13.816 1.00 85.81 93 VAL A CA 1
ATOM 693 C C . VAL A 1 93 ? 4.664 3.013 -15.259 1.00 85.81 93 VAL A C 1
ATOM 695 O O . VAL A 1 93 ? 5.613 3.199 -16.019 1.00 85.81 93 VAL A O 1
ATOM 698 N N . ARG A 1 94 ? 3.400 3.242 -15.636 1.00 85.38 94 ARG A N 1
ATOM 699 C CA . ARG A 1 94 ? 3.033 3.689 -16.983 1.00 85.38 94 ARG A CA 1
ATOM 700 C C . ARG A 1 94 ? 3.752 4.980 -17.369 1.00 85.38 94 ARG A C 1
ATOM 702 O O . ARG A 1 94 ? 4.274 5.069 -18.477 1.00 85.38 94 ARG A O 1
ATOM 709 N N . ARG A 1 95 ? 3.776 5.980 -16.486 1.00 87.94 95 ARG A N 1
ATOM 710 C CA . ARG A 1 95 ? 4.443 7.266 -16.734 1.00 87.94 95 ARG A CA 1
ATOM 711 C C . ARG A 1 95 ? 5.952 7.109 -16.837 1.00 87.94 95 ARG A C 1
ATOM 713 O O . ARG A 1 95 ? 6.527 7.659 -17.771 1.00 87.94 95 ARG A O 1
ATOM 720 N N . THR A 1 96 ? 6.569 6.307 -15.965 1.00 85.81 96 THR A N 1
ATOM 721 C CA . THR A 1 96 ? 7.993 5.962 -16.089 1.00 85.81 96 THR A CA 1
ATOM 722 C C . THR A 1 96 ? 8.285 5.342 -17.453 1.00 85.81 96 THR A C 1
ATOM 724 O O . THR A 1 96 ? 9.211 5.758 -18.138 1.00 85.81 96 THR A O 1
ATOM 727 N N . MET A 1 97 ? 7.468 4.386 -17.898 1.00 79.31 97 MET A N 1
ATOM 728 C CA . MET A 1 97 ? 7.669 3.721 -19.186 1.00 79.31 97 MET A CA 1
ATOM 729 C C . MET A 1 97 ? 7.424 4.642 -20.379 1.00 79.31 97 MET A C 1
ATOM 731 O O . MET A 1 97 ? 8.181 4.585 -21.339 1.00 79.31 97 MET A O 1
ATOM 735 N N . ALA A 1 98 ? 6.394 5.488 -20.336 1.00 83.69 98 ALA A N 1
ATOM 736 C CA . ALA A 1 98 ? 6.098 6.431 -21.411 1.00 83.69 98 ALA A CA 1
ATOM 737 C C . ALA A 1 98 ? 7.203 7.486 -21.574 1.00 83.69 98 ALA A C 1
ATOM 739 O O . ALA A 1 98 ? 7.493 7.892 -22.695 1.00 83.69 98 ALA A O 1
ATOM 740 N N . GLU A 1 99 ? 7.836 7.907 -20.479 1.00 85.75 99 GLU A N 1
ATOM 741 C CA . GLU A 1 99 ? 8.981 8.820 -20.530 1.00 85.75 99 GLU A CA 1
ATOM 742 C C . GLU A 1 99 ? 10.233 8.150 -21.100 1.00 85.75 99 GLU A C 1
ATOM 744 O O . GLU A 1 99 ? 10.965 8.772 -21.863 1.00 85.75 99 GLU A O 1
ATOM 749 N N . VAL A 1 100 ? 10.454 6.876 -20.765 1.00 83.00 100 VAL A N 1
ATOM 750 C CA . VAL A 1 100 ? 11.654 6.133 -21.171 1.00 83.00 100 VAL A CA 1
ATOM 751 C C . VAL A 1 100 ? 11.548 5.573 -22.589 1.00 83.00 100 VAL A C 1
ATOM 753 O O . VAL A 1 100 ? 12.544 5.555 -23.291 1.00 83.00 100 VAL A O 1
ATOM 756 N N . LEU A 1 101 ? 10.378 5.079 -23.006 1.00 78.94 101 LEU A N 1
ATOM 757 C CA . LEU A 1 101 ? 10.169 4.397 -24.295 1.00 78.94 101 LEU A CA 1
ATOM 758 C C . LEU A 1 101 ? 9.447 5.272 -25.335 1.00 78.94 101 LEU A C 1
ATOM 760 O O . LEU A 1 101 ? 9.273 4.865 -26.489 1.00 78.94 101 LEU A O 1
ATOM 764 N N . GLY A 1 102 ? 8.949 6.444 -24.930 1.00 81.19 102 GLY A N 1
ATOM 765 C CA . GLY A 1 102 ? 8.231 7.369 -25.801 1.00 81.19 102 GLY A CA 1
ATOM 766 C C . GLY A 1 102 ? 7.065 6.714 -26.551 1.00 81.19 102 GLY A C 1
ATOM 767 O O . GLY A 1 102 ? 6.222 6.018 -25.981 1.00 81.19 102 GLY A O 1
ATOM 768 N N . SER A 1 103 ? 7.019 6.927 -27.868 1.00 71.69 103 SER A N 1
ATOM 769 C CA . SER A 1 103 ? 5.969 6.404 -28.756 1.00 71.69 103 SER A CA 1
ATOM 770 C C . SER A 1 103 ? 5.999 4.884 -28.954 1.00 71.69 103 SER A C 1
ATOM 772 O O . SER A 1 103 ? 5.063 4.341 -29.538 1.00 71.69 103 SER A O 1
ATOM 774 N N . GLN A 1 104 ? 7.040 4.192 -28.480 1.00 69.94 104 GLN A N 1
ATOM 775 C CA . GLN A 1 104 ? 7.158 2.732 -28.570 1.00 69.94 104 GLN A CA 1
ATOM 776 C C . GLN A 1 104 ? 6.435 2.010 -27.423 1.00 69.94 104 GLN A C 1
ATOM 778 O O . GLN A 1 104 ? 6.348 0.782 -27.418 1.00 69.94 104 GLN A O 1
ATOM 783 N N . PHE A 1 105 ? 5.905 2.754 -26.449 1.00 78.12 105 PHE A N 1
ATOM 784 C CA . PHE A 1 105 ? 5.214 2.186 -25.301 1.00 78.12 105 PHE A CA 1
ATOM 785 C C . PHE A 1 105 ? 3.820 1.635 -25.661 1.00 78.12 105 PHE A C 1
ATOM 787 O O . PHE A 1 105 ? 2.898 2.385 -25.985 1.00 78.12 105 PHE A O 1
ATOM 794 N N . ASP A 1 106 ? 3.644 0.315 -25.530 1.00 81.62 106 ASP A N 1
ATOM 795 C CA . ASP A 1 106 ? 2.344 -0.361 -25.630 1.00 81.62 106 ASP A CA 1
ATOM 796 C C . ASP A 1 106 ? 1.763 -0.636 -24.234 1.00 81.62 106 ASP A C 1
ATOM 798 O O . ASP A 1 106 ? 2.136 -1.594 -23.547 1.00 81.62 106 ASP A O 1
ATOM 802 N N . MET A 1 107 ? 0.795 0.193 -23.835 1.00 80.50 107 MET A N 1
ATOM 803 C CA . MET A 1 107 ? 0.118 0.079 -22.540 1.00 80.50 107 MET A CA 1
ATOM 804 C C . MET A 1 107 ? -0.655 -1.234 -22.378 1.00 80.50 107 MET A C 1
ATOM 806 O O . MET A 1 107 ? -0.706 -1.795 -21.283 1.00 80.50 107 MET A O 1
ATOM 810 N N . LYS A 1 108 ? -1.273 -1.742 -23.449 1.00 84.81 108 LYS A N 1
ATOM 811 C CA . LYS A 1 108 ? -2.073 -2.968 -23.371 1.00 84.81 108 LYS A CA 1
ATOM 812 C C . LYS A 1 108 ? -1.162 -4.166 -23.129 1.00 84.81 108 LYS A C 1
ATOM 814 O O . LYS A 1 108 ? -1.468 -5.006 -22.283 1.00 84.81 108 LYS A O 1
ATOM 819 N N . ARG A 1 109 ? -0.031 -4.213 -23.837 1.00 82.56 109 ARG A N 1
ATOM 820 C CA . ARG A 1 109 ? 0.995 -5.239 -23.636 1.00 82.56 109 ARG A CA 1
ATOM 821 C C . ARG A 1 109 ? 1.604 -5.150 -22.240 1.00 82.56 109 ARG A C 1
ATOM 823 O O . ARG A 1 109 ? 1.692 -6.172 -21.570 1.00 82.56 109 ARG A O 1
ATOM 830 N N . PHE A 1 110 ? 1.964 -3.950 -21.782 1.00 84.25 110 PHE A N 1
ATOM 831 C CA . PHE A 1 110 ? 2.473 -3.747 -20.424 1.00 84.25 110 PHE A CA 1
ATOM 832 C C . PHE A 1 110 ? 1.501 -4.276 -19.368 1.00 84.25 110 PHE A C 1
ATOM 834 O O . PHE A 1 110 ? 1.899 -5.042 -18.493 1.00 84.25 110 PHE A O 1
ATOM 841 N N . ARG A 1 111 ? 0.221 -3.901 -19.469 1.00 84.94 111 ARG A N 1
ATOM 842 C CA . ARG A 1 111 ? -0.777 -4.287 -18.475 1.00 84.94 111 ARG A CA 1
ATOM 843 C C . ARG A 1 111 ? -0.944 -5.802 -18.390 1.00 84.94 111 ARG A C 1
ATOM 845 O O . ARG A 1 111 ? -1.006 -6.330 -17.288 1.00 84.94 111 ARG A O 1
ATOM 852 N N . ALA A 1 112 ? -0.941 -6.487 -19.534 1.00 87.94 112 ALA A N 1
ATOM 853 C CA . ALA A 1 112 ? -0.998 -7.944 -19.577 1.00 87.94 112 ALA A CA 1
ATOM 854 C C . ALA A 1 112 ? 0.202 -8.599 -18.867 1.00 87.94 112 ALA A C 1
ATOM 856 O O . ALA A 1 112 ? 0.010 -9.529 -18.093 1.00 87.94 112 ALA A O 1
ATOM 857 N N . ILE A 1 113 ? 1.419 -8.082 -19.081 1.00 89.81 113 ILE A N 1
ATOM 858 C CA . ILE A 1 113 ? 2.636 -8.578 -18.413 1.00 89.81 113 ILE A CA 1
ATOM 859 C C . ILE A 1 113 ? 2.553 -8.342 -16.900 1.00 89.81 113 ILE A C 1
ATOM 861 O O . ILE A 1 113 ? 2.844 -9.243 -16.117 1.00 89.81 113 ILE A O 1
ATOM 865 N N . TYR A 1 114 ? 2.149 -7.137 -16.489 1.00 90.50 114 TYR A N 1
ATOM 866 C CA . TYR A 1 114 ? 2.036 -6.773 -15.079 1.00 90.50 114 TYR A CA 1
ATOM 867 C C . TYR A 1 114 ? 1.006 -7.647 -14.354 1.00 90.50 114 TYR A C 1
ATOM 869 O O . TYR A 1 114 ? 1.308 -8.198 -13.299 1.00 90.50 114 TYR A O 1
ATOM 877 N N . ASP A 1 115 ? -0.193 -7.802 -14.924 1.00 90.75 115 ASP A N 1
ATOM 878 C CA . ASP A 1 115 ? -1.272 -8.583 -14.313 1.00 90.75 115 ASP A CA 1
ATOM 879 C C . ASP A 1 115 ? -0.913 -10.075 -14.191 1.00 90.75 115 ASP A C 1
ATOM 881 O O . ASP A 1 115 ? -1.270 -10.695 -13.185 1.00 90.75 115 ASP A O 1
ATOM 885 N N . GLU A 1 116 ? -0.175 -10.633 -15.161 1.00 93.19 116 GLU A N 1
ATOM 886 C CA . GLU A 1 116 ? 0.338 -12.009 -15.111 1.00 93.19 116 GLU A CA 1
ATOM 887 C C . GLU A 1 116 ? 1.417 -12.168 -14.029 1.00 93.19 116 GLU A C 1
ATOM 889 O O . GLU A 1 116 ? 1.293 -13.007 -13.139 1.0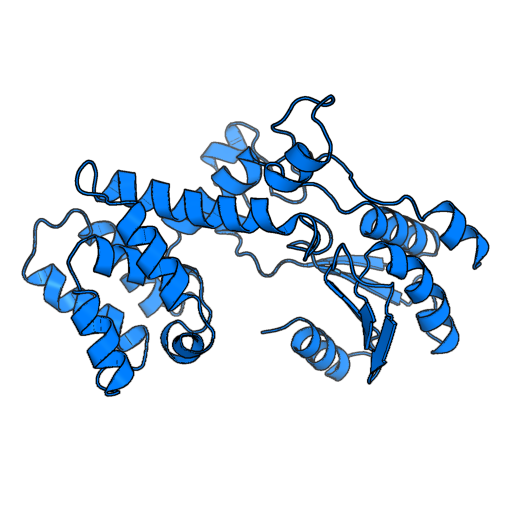0 93.19 116 GLU A O 1
ATOM 894 N N . LEU A 1 117 ? 2.466 -11.341 -14.056 1.00 93.00 117 LEU A N 1
ATOM 895 C CA . LEU A 1 117 ? 3.629 -11.502 -13.173 1.00 93.00 117 LEU A CA 1
ATOM 896 C C . LEU A 1 117 ? 3.375 -11.068 -11.718 1.00 93.00 117 LEU A C 1
ATOM 898 O O . LEU A 1 117 ? 4.173 -11.391 -10.838 1.00 93.00 117 LEU A O 1
ATOM 902 N N . ASN A 1 118 ? 2.273 -10.368 -11.435 1.00 90.75 118 ASN A N 1
ATOM 903 C CA . ASN A 1 118 ? 1.861 -10.020 -10.069 1.00 90.75 118 ASN A CA 1
ATOM 904 C C . ASN A 1 118 ? 1.153 -11.178 -9.329 1.00 90.75 118 ASN A C 1
ATOM 906 O O . ASN A 1 118 ? 0.784 -11.037 -8.161 1.00 90.75 118 ASN A O 1
ATOM 910 N N . GLN A 1 119 ? 0.927 -12.319 -9.990 1.00 91.94 119 GLN A N 1
ATOM 911 C CA . GLN A 1 119 ? 0.238 -13.461 -9.387 1.00 91.94 119 GLN A CA 1
ATOM 912 C C . GLN A 1 119 ? 1.146 -14.268 -8.435 1.00 91.94 119 GLN A C 1
ATOM 914 O O . GLN A 1 119 ? 2.355 -14.364 -8.669 1.00 91.94 119 GLN A O 1
ATOM 919 N N . PRO A 1 120 ? 0.574 -14.946 -7.413 1.00 92.75 120 PRO A N 1
ATOM 920 C CA . PRO A 1 120 ? 1.331 -15.736 -6.436 1.00 92.75 120 PRO A CA 1
ATOM 921 C C . PRO A 1 120 ? 2.354 -16.741 -6.997 1.00 92.75 120 PRO A C 1
ATOM 923 O O . PRO A 1 120 ? 3.424 -16.872 -6.402 1.00 92.75 120 PRO A O 1
ATOM 926 N N . PRO A 1 121 ? 2.108 -17.434 -8.131 1.00 93.19 121 PRO A N 1
ATOM 927 C CA . PRO A 1 121 ? 3.098 -18.343 -8.716 1.00 93.19 121 PRO A CA 1
ATOM 928 C C . PRO A 1 121 ? 4.437 -17.682 -9.070 1.00 93.19 121 PRO A C 1
ATOM 930 O O . PRO A 1 121 ? 5.462 -18.360 -9.074 1.00 93.19 121 PRO A O 1
ATOM 933 N N . TYR A 1 122 ? 4.444 -16.373 -9.336 1.00 95.19 122 TYR A N 1
ATOM 934 C CA . TYR A 1 122 ? 5.644 -15.624 -9.709 1.00 95.19 122 TYR A CA 1
ATOM 935 C C . TYR A 1 122 ? 6.310 -14.915 -8.525 1.00 95.19 122 TYR A C 1
ATOM 937 O O . TYR A 1 122 ? 7.427 -14.421 -8.671 1.00 95.19 122 TYR A O 1
ATOM 945 N N . HIS A 1 123 ? 5.693 -14.908 -7.337 1.00 92.94 123 HIS A N 1
ATOM 946 C CA . HIS A 1 123 ? 6.257 -14.278 -6.135 1.00 92.94 123 HIS A CA 1
ATOM 947 C C . HIS A 1 123 ? 7.651 -14.791 -5.747 1.00 92.94 123 HIS A C 1
ATOM 949 O O . HIS A 1 123 ? 8.463 -13.966 -5.338 1.00 92.94 123 HIS A O 1
ATOM 955 N N . PRO A 1 124 ? 8.015 -16.080 -5.916 1.00 93.62 124 PRO A N 1
ATOM 956 C CA . PRO A 1 124 ? 9.395 -16.517 -5.689 1.00 93.62 124 PRO A CA 1
ATOM 957 C C . PRO A 1 124 ? 10.419 -15.824 -6.603 1.00 93.62 124 PRO A C 1
ATOM 959 O O . PRO A 1 124 ? 11.550 -15.585 -6.190 1.00 93.62 124 PRO A O 1
ATOM 962 N N . PHE A 1 125 ? 10.020 -15.482 -7.832 1.00 95.81 125 PHE A N 1
ATOM 963 C CA . PHE A 1 125 ? 10.869 -14.798 -8.807 1.00 95.81 125 PHE A CA 1
ATOM 964 C C . PHE A 1 125 ? 10.904 -13.281 -8.575 1.00 95.81 125 PHE A C 1
ATOM 966 O O . PHE A 1 125 ? 11.983 -12.686 -8.569 1.00 95.81 125 PHE A O 1
ATOM 973 N N . THR A 1 126 ? 9.740 -12.663 -8.352 1.00 94.31 126 THR A N 1
ATOM 974 C CA . THR A 1 126 ? 9.599 -11.214 -8.125 1.00 94.31 126 THR A CA 1
ATOM 975 C C . THR A 1 126 ? 9.892 -10.795 -6.686 1.00 94.31 126 THR A C 1
ATOM 977 O O . THR A 1 126 ? 9.914 -9.604 -6.397 1.00 94.31 126 THR A O 1
ATOM 980 N N . ALA A 1 127 ? 10.104 -11.756 -5.784 1.00 92.44 127 ALA A N 1
ATOM 981 C CA . ALA A 1 127 ? 10.205 -11.568 -4.337 1.00 92.44 127 ALA A CA 1
ATOM 982 C C . ALA A 1 127 ? 8.997 -10.840 -3.711 1.00 92.44 127 ALA A C 1
ATOM 984 O O . ALA A 1 127 ? 9.140 -10.240 -2.648 1.00 92.44 127 ALA A O 1
ATOM 985 N N . ASP A 1 128 ? 7.833 -10.865 -4.379 1.00 91.12 128 ASP A N 1
ATOM 986 C CA . ASP A 1 128 ? 6.664 -10.035 -4.032 1.00 91.12 128 ASP A CA 1
ATOM 987 C C . ASP A 1 128 ? 7.024 -8.531 -3.931 1.00 91.12 128 ASP A C 1
ATOM 989 O O . ASP A 1 128 ? 6.443 -7.761 -3.170 1.00 91.12 128 ASP A O 1
ATOM 993 N N . ASN A 1 129 ? 8.034 -8.102 -4.700 1.00 92.31 129 ASN A N 1
ATOM 994 C CA . ASN A 1 129 ? 8.574 -6.749 -4.685 1.00 92.31 129 ASN A CA 1
ATOM 995 C C . ASN A 1 129 ? 8.107 -5.968 -5.922 1.00 92.31 129 ASN A C 1
ATOM 997 O O . ASN A 1 129 ? 8.321 -6.359 -7.073 1.00 92.31 129 ASN A O 1
ATOM 1001 N N . GLN A 1 130 ? 7.472 -4.824 -5.681 1.00 90.44 130 GLN A N 1
ATOM 1002 C CA . GLN A 1 130 ? 6.876 -4.011 -6.738 1.00 90.44 130 GLN A CA 1
ATOM 1003 C C . GLN A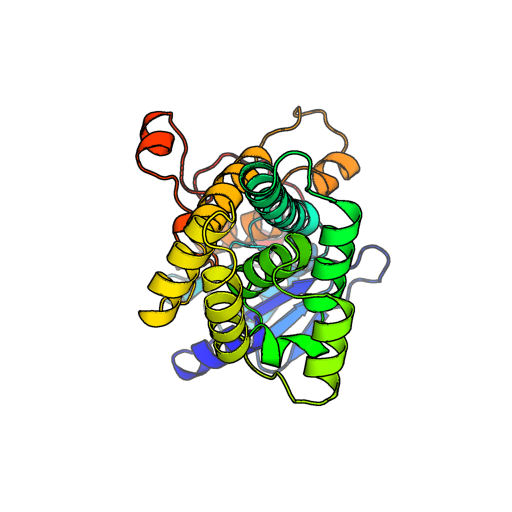 1 130 ? 7.913 -3.266 -7.590 1.00 90.44 130 GLN A C 1
ATOM 1005 O O . GLN A 1 130 ? 7.666 -3.071 -8.778 1.00 90.44 130 GLN A O 1
ATOM 1010 N N . ASP A 1 131 ? 9.074 -2.898 -7.038 1.00 94.38 131 ASP A N 1
ATOM 1011 C CA . ASP A 1 131 ? 10.193 -2.355 -7.821 1.00 94.38 131 ASP A CA 1
ATOM 1012 C C . ASP A 1 131 ? 10.677 -3.394 -8.834 1.00 94.38 131 ASP A C 1
ATOM 1014 O O . ASP A 1 131 ? 10.907 -3.077 -10.003 1.00 94.38 131 ASP A O 1
ATOM 1018 N N . TYR A 1 132 ? 10.786 -4.651 -8.392 1.00 95.50 132 TYR A N 1
ATOM 1019 C CA . TYR A 1 132 ? 11.257 -5.752 -9.228 1.00 95.50 132 TYR A CA 1
ATOM 1020 C C . TYR A 1 132 ? 10.263 -6.006 -10.356 1.00 95.50 132 TYR A C 1
ATOM 1022 O O . TYR A 1 132 ? 10.654 -6.062 -11.520 1.00 95.50 132 TYR A O 1
ATOM 1030 N N . LEU A 1 133 ? 8.971 -6.092 -10.026 1.00 93.62 133 LEU A N 1
ATOM 1031 C CA . LEU A 1 133 ? 7.906 -6.268 -11.008 1.00 93.62 133 LEU A CA 1
ATOM 1032 C C . LEU A 1 133 ? 7.870 -5.119 -12.029 1.00 93.62 133 LEU A C 1
ATOM 1034 O O . LEU A 1 133 ? 7.818 -5.381 -13.232 1.00 93.62 133 LEU A O 1
ATOM 1038 N N . ALA A 1 134 ? 7.939 -3.863 -11.579 1.00 92.06 134 ALA A N 1
ATOM 1039 C CA . ALA A 1 134 ? 7.954 -2.696 -12.461 1.00 92.06 134 ALA A CA 1
ATOM 1040 C C . ALA A 1 134 ? 9.163 -2.716 -13.411 1.00 92.06 134 ALA A C 1
ATOM 1042 O O . ALA A 1 134 ? 9.009 -2.516 -14.618 1.00 92.06 134 ALA A O 1
ATOM 1043 N N . TYR A 1 135 ? 10.353 -3.025 -12.889 1.00 94.69 135 TYR A N 1
ATOM 1044 C CA . TYR A 1 135 ? 11.569 -3.156 -13.687 1.00 94.69 135 TYR A CA 1
ATOM 1045 C C . TYR A 1 135 ? 11.489 -4.308 -14.700 1.00 94.69 135 TYR A C 1
ATOM 1047 O O . TYR A 1 135 ? 11.834 -4.121 -15.868 1.00 94.69 135 TYR A O 1
ATOM 1055 N N . ILE A 1 136 ? 11.000 -5.488 -14.294 1.00 94.44 136 ILE A N 1
ATOM 1056 C CA . ILE A 1 136 ? 10.804 -6.631 -15.200 1.00 94.44 136 ILE A CA 1
ATOM 1057 C C . ILE A 1 136 ? 9.875 -6.230 -16.344 1.00 94.44 136 ILE A C 1
ATOM 1059 O O . ILE A 1 136 ? 10.208 -6.434 -17.512 1.00 94.44 136 ILE A O 1
ATOM 1063 N N . CYS A 1 137 ? 8.742 -5.600 -16.027 1.00 91.06 137 CYS A N 1
ATOM 1064 C CA . CYS A 1 137 ? 7.800 -5.144 -17.038 1.00 91.06 137 CYS A CA 1
ATOM 1065 C C . CYS A 1 137 ? 8.430 -4.123 -17.997 1.00 91.06 137 CYS A C 1
ATOM 1067 O O . CYS A 1 137 ? 8.155 -4.180 -19.194 1.00 91.06 137 CYS A O 1
ATOM 1069 N N . LEU A 1 138 ? 9.297 -3.229 -17.509 1.00 89.69 138 LEU A N 1
ATOM 1070 C CA . LEU A 1 138 ? 10.041 -2.281 -18.342 1.00 89.69 138 LEU A CA 1
ATOM 1071 C C . LEU A 1 138 ? 11.017 -2.989 -19.290 1.00 89.69 138 LEU A C 1
ATOM 1073 O O . LEU A 1 138 ? 11.014 -2.707 -20.487 1.00 89.69 138 LEU A O 1
ATOM 1077 N N . MET A 1 139 ? 11.814 -3.934 -18.789 1.00 92.44 139 MET A N 1
ATOM 1078 C CA . MET A 1 139 ? 12.772 -4.679 -19.615 1.00 92.44 139 MET A CA 1
ATOM 1079 C C . MET A 1 139 ? 12.076 -5.558 -20.657 1.00 92.44 139 MET A C 1
ATOM 1081 O O . MET A 1 139 ? 12.554 -5.683 -21.787 1.00 92.44 139 MET A O 1
ATOM 1085 N N . VAL A 1 140 ? 10.922 -6.132 -20.311 1.00 91.31 140 VAL A N 1
ATOM 1086 C CA . VAL A 1 140 ? 10.123 -6.923 -21.250 1.00 91.31 140 VAL A CA 1
ATOM 1087 C C . VAL A 1 140 ? 9.414 -6.034 -22.270 1.00 91.31 140 VAL A C 1
ATOM 1089 O O . VAL A 1 140 ? 9.507 -6.262 -23.476 1.00 91.31 140 VAL A O 1
ATOM 1092 N N . GLY A 1 141 ? 8.736 -4.985 -21.803 1.00 85.31 141 GLY A N 1
ATOM 1093 C CA . GLY A 1 141 ? 8.015 -4.034 -22.648 1.00 85.31 141 GLY A CA 1
ATOM 1094 C C . GLY A 1 141 ? 8.933 -3.281 -23.611 1.00 85.31 141 GLY A C 1
ATOM 1095 O O . GLY A 1 141 ? 8.557 -3.046 -24.755 1.00 85.31 141 GLY A O 1
ATOM 1096 N N . GLY A 1 142 ? 10.159 -2.982 -23.179 1.00 84.25 142 GLY A N 1
ATOM 1097 C CA . GLY A 1 142 ? 11.210 -2.373 -23.991 1.00 84.25 142 GLY A CA 1
ATOM 1098 C C . GLY A 1 142 ? 12.006 -3.354 -24.864 1.00 84.25 142 GLY A C 1
ATOM 1099 O O . GLY A 1 142 ? 12.978 -2.959 -25.506 1.00 84.25 142 GLY A O 1
ATOM 1100 N N . GLY A 1 143 ? 11.642 -4.642 -24.888 1.00 87.44 143 GLY A N 1
ATOM 1101 C CA . GLY A 1 143 ? 12.260 -5.638 -25.770 1.00 87.44 143 GLY A CA 1
ATOM 1102 C C . GLY A 1 143 ? 13.708 -6.008 -25.420 1.00 87.44 143 GLY A C 1
ATOM 1103 O O . GLY A 1 143 ? 14.465 -6.462 -26.285 1.00 87.44 143 GLY A O 1
ATOM 1104 N N . VAL A 1 144 ? 14.131 -5.806 -24.170 1.00 90.88 144 VAL A N 1
ATOM 1105 C CA . VAL A 1 144 ? 15.397 -6.345 -23.633 1.00 90.88 144 VAL A CA 1
ATOM 1106 C C . VAL A 1 144 ? 15.236 -7.834 -23.335 1.00 90.88 144 VAL A C 1
ATOM 1108 O O . VAL A 1 144 ? 16.144 -8.631 -23.583 1.00 90.88 144 VAL A O 1
ATOM 1111 N N . TYR A 1 145 ? 14.051 -8.227 -22.870 1.00 92.81 145 TYR A N 1
ATOM 1112 C CA . TYR A 1 145 ? 13.683 -9.618 -22.660 1.00 92.81 145 TYR A CA 1
ATOM 1113 C C . TYR A 1 145 ? 12.359 -9.934 -23.348 1.00 92.81 145 TYR A C 1
ATOM 1115 O O . TYR A 1 145 ? 11.367 -9.258 -23.125 1.00 92.81 145 TYR A O 1
ATOM 1123 N N . ASP A 1 146 ? 12.327 -10.947 -24.208 1.00 92.62 146 ASP A N 1
ATOM 1124 C CA . ASP A 1 146 ? 11.068 -11.348 -24.833 1.00 92.62 146 ASP A CA 1
ATOM 1125 C C . ASP A 1 146 ? 10.114 -11.990 -23.808 1.00 92.62 146 ASP A C 1
ATOM 1127 O O . ASP A 1 146 ? 10.539 -12.770 -22.958 1.00 92.62 146 ASP A O 1
ATOM 1131 N N . TYR A 1 147 ? 8.824 -11.660 -23.889 1.00 93.56 147 TYR A N 1
ATOM 1132 C CA . TYR A 1 147 ? 7.830 -12.078 -22.896 1.00 93.56 147 TYR A CA 1
ATOM 1133 C C . TYR A 1 147 ? 7.590 -13.592 -22.897 1.00 93.56 147 TYR A C 1
ATOM 1135 O O . TYR A 1 147 ? 7.621 -14.217 -21.840 1.00 93.56 147 TYR A O 1
ATOM 1143 N N . GLU A 1 148 ? 7.411 -14.194 -24.073 1.00 95.00 148 GLU A N 1
ATOM 1144 C CA . GLU A 1 148 ? 7.184 -15.640 -24.196 1.00 95.00 148 GLU A CA 1
ATOM 1145 C C . GLU A 1 148 ? 8.418 -16.419 -23.734 1.00 95.00 148 GLU A C 1
ATOM 1147 O O . GLU A 1 148 ? 8.319 -17.417 -23.018 1.00 95.00 148 GLU A O 1
ATOM 1152 N N . THR A 1 149 ? 9.603 -15.910 -24.082 1.00 95.94 149 THR A N 1
ATOM 1153 C CA . THR A 1 149 ? 10.878 -16.461 -23.612 1.00 95.94 149 THR A CA 1
ATOM 1154 C C . THR A 1 149 ? 10.995 -16.381 -22.089 1.00 95.94 149 THR A C 1
ATOM 1156 O O . THR A 1 149 ? 11.372 -17.370 -21.465 1.00 95.94 149 THR A O 1
ATOM 1159 N N . LEU A 1 150 ? 10.624 -15.249 -21.472 1.00 95.88 150 LEU A N 1
ATOM 1160 C CA . LEU A 1 150 ? 10.627 -15.091 -20.015 1.00 95.88 150 LEU A CA 1
ATOM 1161 C C . LEU A 1 150 ? 9.747 -16.151 -19.343 1.00 95.88 150 LEU A C 1
ATOM 1163 O O . LEU A 1 150 ? 10.210 -16.845 -18.440 1.00 95.88 150 LEU A O 1
ATOM 1167 N N . LEU A 1 151 ? 8.503 -16.315 -19.800 1.00 95.75 151 LEU A N 1
ATOM 1168 C CA . LEU A 1 151 ? 7.590 -17.311 -19.234 1.00 95.75 151 LEU A CA 1
ATOM 1169 C C . LEU A 1 151 ? 8.124 -18.738 -19.408 1.00 95.75 151 LEU A C 1
ATOM 1171 O O . LEU A 1 151 ? 8.080 -19.536 -18.471 1.00 95.75 151 LEU A O 1
ATOM 1175 N N . ALA A 1 152 ? 8.683 -19.057 -20.578 1.00 96.56 152 ALA A N 1
ATOM 1176 C CA . ALA A 1 152 ? 9.276 -20.364 -20.842 1.00 96.56 152 ALA A CA 1
ATOM 1177 C C . ALA A 1 152 ? 10.516 -20.642 -19.973 1.00 96.56 152 ALA A C 1
ATOM 1179 O O . ALA A 1 152 ? 10.733 -21.784 -19.561 1.00 96.56 152 ALA A O 1
ATOM 1180 N N . ASP A 1 153 ? 11.338 -19.627 -19.699 1.00 97.19 153 ASP A N 1
ATOM 1181 C CA . ASP A 1 153 ? 12.527 -19.741 -18.852 1.00 97.19 153 ASP A CA 1
ATOM 1182 C C . ASP A 1 153 ? 12.164 -19.909 -17.374 1.00 97.19 153 ASP A C 1
ATOM 1184 O O . ASP A 1 153 ? 12.775 -20.744 -16.701 1.00 97.19 153 ASP A O 1
ATOM 1188 N N . LEU A 1 154 ? 11.137 -19.196 -16.896 1.00 96.19 154 LEU A N 1
ATOM 1189 C CA . LEU A 1 154 ? 10.580 -19.365 -15.550 1.00 96.19 154 LEU A CA 1
ATOM 1190 C C . LEU A 1 154 ? 9.971 -20.763 -15.376 1.00 96.19 154 LEU A C 1
ATOM 1192 O O . LEU A 1 154 ? 10.304 -21.473 -14.429 1.00 96.19 154 LEU A O 1
ATOM 1196 N N . ALA A 1 155 ? 9.136 -21.201 -16.324 1.00 95.50 155 ALA A N 1
ATOM 1197 C CA . ALA A 1 155 ? 8.494 -22.514 -16.278 1.00 95.50 155 ALA A CA 1
ATOM 1198 C C . ALA A 1 155 ? 9.505 -23.672 -16.322 1.00 95.50 155 ALA A C 1
ATOM 1200 O O . ALA A 1 155 ? 9.304 -24.705 -15.684 1.00 95.50 155 ALA A O 1
ATOM 1201 N N . ALA A 1 156 ? 10.605 -23.504 -17.060 1.00 96.25 156 ALA A N 1
ATOM 1202 C CA . ALA A 1 156 ? 11.672 -24.496 -17.149 1.00 96.25 156 ALA A CA 1
ATOM 1203 C C . ALA A 1 156 ? 12.716 -24.397 -16.021 1.00 96.25 156 ALA A C 1
ATOM 1205 O O . ALA A 1 156 ? 13.653 -25.195 -16.004 1.00 96.25 156 ALA A O 1
ATOM 1206 N N . GLY A 1 157 ? 12.605 -23.413 -15.120 1.00 94.75 157 GLY A N 1
ATOM 1207 C CA . GLY A 1 157 ? 13.583 -23.164 -14.058 1.00 94.75 157 GLY A CA 1
ATOM 1208 C C . GLY A 1 157 ? 14.959 -22.702 -14.556 1.00 94.75 157 GLY A C 1
ATOM 1209 O O . GLY A 1 157 ? 15.934 -22.789 -13.812 1.00 94.75 157 GLY A O 1
ATOM 1210 N N . ARG A 1 158 ? 15.063 -22.222 -15.805 1.00 96.12 158 ARG A N 1
ATOM 1211 C CA . ARG A 1 158 ? 16.292 -21.607 -16.349 1.00 96.12 158 ARG A CA 1
ATOM 1212 C C . ARG A 1 158 ? 16.527 -20.213 -15.776 1.00 96.12 158 ARG A C 1
ATOM 1214 O O . ARG A 1 158 ? 17.669 -19.774 -15.678 1.00 96.12 158 ARG A O 1
ATOM 1221 N N . LEU A 1 159 ? 15.442 -19.551 -15.391 1.00 96.50 159 LEU A N 1
ATOM 1222 C CA . LEU A 1 159 ? 15.430 -18.307 -14.648 1.00 96.50 159 LEU A CA 1
ATOM 1223 C C . LEU A 1 159 ? 14.576 -18.517 -13.398 1.00 96.50 159 LEU A C 1
ATOM 1225 O O . LEU A 1 159 ? 13.461 -19.018 -13.492 1.00 96.50 159 LEU A O 1
ATOM 1229 N N . SER A 1 160 ? 15.094 -18.155 -12.232 1.00 94.75 160 SER A N 1
ATOM 1230 C CA . SER A 1 160 ? 14.405 -18.379 -10.957 1.00 94.75 160 SER A CA 1
ATOM 1231 C C . SER A 1 160 ? 14.453 -17.184 -10.015 1.00 94.75 160 SER A C 1
ATOM 1233 O O . SER A 1 160 ? 13.659 -17.129 -9.083 1.00 94.75 160 SER A O 1
ATOM 1235 N N . THR A 1 161 ? 15.369 -16.232 -10.219 1.00 96.62 161 THR A N 1
ATOM 1236 C CA . THR A 1 161 ? 15.512 -15.072 -9.329 1.00 96.62 161 THR A CA 1
ATOM 1237 C C . THR A 1 161 ? 15.602 -13.758 -10.091 1.00 96.62 161 THR A C 1
ATOM 1239 O O . THR A 1 161 ? 16.134 -13.692 -11.201 1.00 96.62 161 THR A O 1
ATOM 1242 N N . PHE A 1 162 ? 15.152 -12.682 -9.445 1.00 97.12 162 PHE A N 1
ATOM 1243 C CA . PHE A 1 162 ? 15.351 -11.321 -9.935 1.00 97.12 162 PHE A CA 1
ATOM 1244 C C . PHE A 1 162 ? 16.830 -10.999 -10.203 1.00 97.12 162 PHE A C 1
ATOM 1246 O O . PHE A 1 162 ? 17.147 -10.385 -11.217 1.00 97.12 162 PHE A O 1
ATOM 1253 N N . ALA A 1 163 ? 17.744 -11.480 -9.351 1.00 97.00 163 ALA A N 1
ATOM 1254 C CA . ALA A 1 163 ? 19.183 -11.283 -9.527 1.00 97.00 163 ALA A CA 1
ATOM 1255 C C . ALA A 1 163 ? 19.672 -11.803 -10.889 1.00 97.00 163 ALA A C 1
ATOM 1257 O O . ALA A 1 163 ? 20.338 -11.080 -11.621 1.00 97.00 163 ALA A O 1
ATOM 1258 N N . GLN A 1 164 ? 19.286 -13.028 -11.264 1.00 97.31 164 GLN A N 1
ATOM 1259 C CA . GLN A 1 164 ? 19.627 -13.594 -12.574 1.00 97.31 164 GLN A CA 1
ATOM 1260 C C . GLN A 1 164 ? 19.042 -12.757 -13.716 1.00 97.31 164 GLN A C 1
ATOM 1262 O O . GLN A 1 164 ? 19.713 -12.512 -14.714 1.00 97.31 164 GLN A O 1
ATOM 1267 N N . PHE A 1 165 ? 17.796 -12.299 -13.569 1.00 97.62 165 PHE A N 1
ATOM 1268 C CA . PHE A 1 165 ? 17.129 -11.497 -14.592 1.00 97.62 165 PHE A CA 1
ATOM 1269 C C . PHE A 1 165 ? 17.839 -10.160 -14.824 1.00 97.62 165 PHE A C 1
ATOM 1271 O O . PHE A 1 165 ? 18.047 -9.761 -15.970 1.00 97.62 165 PHE A O 1
ATOM 1278 N N . VAL A 1 166 ? 18.227 -9.480 -13.744 1.00 96.75 166 VAL A N 1
ATOM 1279 C CA . VAL A 1 166 ? 18.932 -8.196 -13.789 1.00 96.75 166 VAL A CA 1
ATOM 1280 C C . VAL A 1 166 ? 20.294 -8.329 -14.474 1.00 96.75 166 VAL A C 1
ATOM 1282 O O . VAL A 1 166 ? 20.598 -7.504 -15.334 1.00 96.75 166 VAL A O 1
ATOM 1285 N N . GLU A 1 167 ? 21.065 -9.377 -14.171 1.00 96.31 167 GLU A N 1
ATOM 1286 C CA . GLU A 1 167 ? 22.361 -9.645 -14.819 1.00 96.31 167 GLU A CA 1
ATOM 1287 C C . GLU A 1 167 ? 22.197 -9.938 -16.322 1.00 96.31 167 GLU A C 1
ATOM 1289 O O . GLU A 1 167 ? 22.881 -9.341 -17.151 1.00 96.31 167 GLU A O 1
ATOM 1294 N N . ILE A 1 168 ? 21.216 -10.765 -16.709 1.00 95.38 168 ILE A N 1
ATOM 1295 C CA . ILE A 1 168 ? 20.932 -11.033 -18.132 1.00 95.38 168 ILE A CA 1
ATOM 1296 C C . ILE A 1 168 ? 20.538 -9.743 -18.866 1.00 95.38 168 ILE A C 1
ATOM 1298 O O . ILE A 1 168 ? 20.937 -9.520 -20.011 1.00 95.38 168 ILE A O 1
ATOM 1302 N N . CYS A 1 169 ? 19.745 -8.877 -18.230 1.00 94.88 169 CYS A N 1
ATOM 1303 C CA . CYS A 1 169 ? 19.403 -7.581 -18.811 1.00 94.88 169 CYS A CA 1
ATOM 1304 C C . CYS A 1 169 ? 20.638 -6.684 -18.963 1.00 94.88 169 CYS A C 1
ATOM 1306 O O . CYS A 1 169 ? 20.741 -5.998 -19.979 1.00 94.88 169 CYS A O 1
ATOM 1308 N N . ALA A 1 170 ? 21.573 -6.715 -18.007 1.00 93.81 170 ALA A N 1
ATOM 1309 C CA . ALA A 1 170 ? 22.824 -5.965 -18.082 1.00 93.81 170 ALA A CA 1
ATOM 1310 C C . ALA A 1 170 ? 23.648 -6.374 -19.310 1.00 93.81 170 ALA A C 1
ATOM 1312 O O . ALA A 1 170 ? 24.042 -5.513 -20.095 1.00 93.81 170 ALA A O 1
ATOM 1313 N N . GLU A 1 171 ? 23.833 -7.680 -19.529 1.00 92.50 171 GLU A N 1
ATOM 1314 C CA . GLU A 1 171 ? 24.535 -8.216 -20.704 1.00 92.50 171 GLU A CA 1
ATOM 1315 C C . GLU A 1 171 ? 23.859 -7.777 -22.012 1.00 92.50 171 GLU A C 1
ATOM 1317 O O . GLU A 1 171 ? 24.494 -7.206 -22.897 1.00 92.50 171 GLU A O 1
ATOM 1322 N N . ARG A 1 172 ? 22.535 -7.946 -22.117 1.00 91.56 172 ARG A N 1
ATOM 1323 C CA . ARG A 1 172 ? 21.778 -7.592 -23.333 1.00 91.56 172 ARG A CA 1
ATOM 1324 C C . ARG A 1 172 ? 21.745 -6.092 -23.624 1.00 91.56 172 ARG A C 1
ATOM 1326 O O . ARG A 1 172 ? 21.559 -5.697 -24.775 1.00 91.56 172 ARG A O 1
ATOM 1333 N N . LEU A 1 173 ? 21.865 -5.252 -22.597 1.00 90.19 173 LEU A N 1
ATOM 1334 C CA . LEU A 1 173 ? 21.923 -3.800 -22.750 1.00 90.19 173 LEU A CA 1
ATOM 1335 C C . LEU A 1 173 ? 23.318 -3.310 -23.149 1.00 90.19 173 LEU A C 1
ATOM 1337 O O . LEU A 1 173 ? 23.401 -2.301 -23.847 1.00 90.19 173 LEU A O 1
ATOM 1341 N N . GLN A 1 174 ? 24.393 -4.025 -22.793 1.00 82.44 174 GLN A N 1
ATOM 1342 C CA . GLN A 1 174 ? 25.744 -3.715 -23.284 1.00 82.44 174 GLN A CA 1
ATOM 1343 C C . GLN A 1 174 ? 25.826 -3.830 -24.812 1.00 82.44 174 GLN A C 1
ATOM 1345 O O . GLN A 1 174 ? 26.382 -2.947 -25.465 1.00 82.44 174 GLN A O 1
ATOM 1350 N N . ASP A 1 175 ? 25.177 -4.845 -25.388 1.00 73.62 175 ASP A N 1
ATOM 1351 C CA . ASP A 1 175 ? 25.076 -5.026 -26.844 1.00 73.62 175 ASP A CA 1
ATOM 1352 C C . ASP A 1 175 ? 24.198 -3.957 -27.528 1.00 73.62 175 ASP A C 1
ATOM 1354 O O . ASP A 1 175 ? 24.261 -3.759 -28.743 1.00 73.62 175 ASP A O 1
ATOM 1358 N N . LYS A 1 176 ? 23.384 -3.234 -26.747 1.00 67.31 176 LYS A N 1
ATOM 1359 C CA . LYS A 1 176 ? 22.464 -2.176 -27.188 1.00 67.31 176 LYS A CA 1
ATOM 1360 C C . LYS A 1 176 ? 22.865 -0.820 -26.597 1.00 67.31 176 LYS A C 1
ATOM 1362 O O . LYS A 1 176 ? 22.025 -0.127 -26.027 1.00 67.31 176 LYS A O 1
ATOM 1367 N N . ALA A 1 177 ? 24.132 -0.428 -26.759 1.00 54.91 177 ALA A N 1
ATOM 1368 C CA . ALA A 1 177 ? 24.766 0.746 -26.136 1.00 54.91 177 ALA A CA 1
ATOM 1369 C C . ALA A 1 177 ? 24.041 2.113 -26.290 1.00 54.91 177 ALA A C 1
ATOM 1371 O O . ALA A 1 177 ? 24.428 3.078 -25.637 1.00 54.91 177 ALA A O 1
ATOM 1372 N N . SER A 1 178 ? 22.988 2.216 -27.111 1.00 59.94 178 SER A N 1
ATOM 1373 C CA . SER A 1 178 ? 22.132 3.403 -27.277 1.00 59.94 178 SER A CA 1
ATOM 1374 C C . SER A 1 178 ? 20.680 3.204 -26.807 1.00 59.94 178 SER A C 1
ATOM 1376 O O . SER A 1 178 ? 19.782 3.889 -27.292 1.00 59.94 178 SER A O 1
ATOM 1378 N N . SER A 1 179 ? 20.415 2.237 -25.927 1.00 76.44 179 SER A N 1
ATOM 1379 C CA . SER A 1 179 ? 19.071 1.988 -25.399 1.00 76.44 179 SER A CA 1
ATOM 1380 C C . SER A 1 179 ? 18.645 3.080 -24.413 1.00 76.44 179 SER A C 1
ATOM 1382 O O . SER A 1 179 ? 19.342 3.332 -23.430 1.00 76.44 179 SER A O 1
ATOM 1384 N N . GLU A 1 180 ? 17.461 3.662 -24.618 1.00 84.06 180 GLU A N 1
ATOM 1385 C CA . GLU A 1 180 ? 16.828 4.619 -23.691 1.00 84.06 180 GLU A CA 1
ATOM 1386 C C . GLU A 1 180 ? 16.573 4.004 -22.299 1.00 84.06 180 GLU A C 1
ATOM 1388 O O . GLU A 1 180 ? 16.428 4.716 -21.312 1.00 84.06 180 GLU A O 1
ATOM 1393 N N . LEU A 1 181 ? 16.607 2.670 -22.193 1.00 88.56 181 LEU A N 1
ATOM 1394 C CA . LEU A 1 181 ? 16.463 1.917 -20.943 1.00 88.56 181 LEU A CA 1
ATOM 1395 C C . LEU A 1 181 ? 17.742 1.870 -20.099 1.00 88.56 181 LEU A C 1
ATOM 1397 O O . LEU A 1 181 ? 17.685 1.457 -18.940 1.00 88.56 181 LEU A O 1
ATOM 1401 N N . LEU A 1 182 ? 18.897 2.244 -20.663 1.00 90.19 182 LEU A N 1
ATOM 1402 C CA . LEU A 1 182 ? 20.185 2.125 -19.981 1.00 90.19 182 LEU A CA 1
ATOM 1403 C C . LEU A 1 182 ? 20.251 2.938 -18.671 1.00 90.19 182 LEU A C 1
ATOM 1405 O O . LEU A 1 182 ? 20.701 2.366 -17.680 1.00 90.19 182 LEU A O 1
ATOM 1409 N N . PRO A 1 183 ? 19.771 4.198 -18.594 1.00 90.81 183 PRO A N 1
ATOM 1410 C CA . PRO A 1 183 ? 19.763 4.952 -17.338 1.00 90.81 183 PRO A CA 1
ATOM 1411 C C . PRO A 1 183 ? 18.923 4.284 -16.243 1.00 90.81 183 PRO A C 1
ATOM 1413 O O . PRO A 1 183 ? 19.367 4.182 -15.102 1.00 90.81 183 PRO A O 1
ATOM 1416 N N . VAL A 1 184 ? 17.744 3.760 -16.595 1.00 92.06 184 VAL A N 1
ATOM 1417 C CA . VAL A 1 184 ? 16.880 3.052 -15.636 1.00 92.06 184 VAL A CA 1
ATOM 1418 C C . VAL A 1 184 ? 17.521 1.747 -15.178 1.00 92.06 184 VAL A C 1
ATOM 1420 O O . VAL A 1 184 ? 17.490 1.410 -13.997 1.00 92.06 184 VAL A O 1
ATOM 1423 N N . HIS A 1 185 ? 18.136 1.009 -16.103 1.00 94.75 185 HIS A N 1
ATOM 1424 C CA . HIS A 1 185 ? 18.891 -0.180 -15.741 1.00 94.75 185 HIS A CA 1
ATOM 1425 C C . HIS A 1 185 ? 20.033 0.147 -14.780 1.00 94.75 185 HIS A C 1
ATOM 1427 O O . HIS A 1 185 ? 20.182 -0.541 -13.779 1.00 94.75 185 HIS A O 1
ATOM 1433 N N . GLN A 1 186 ? 20.805 1.202 -15.042 1.00 94.81 186 GLN A N 1
ATOM 1434 C CA . GLN A 1 186 ? 21.906 1.619 -14.174 1.00 94.81 186 GLN A CA 1
ATOM 1435 C C . GLN A 1 186 ? 21.426 1.992 -12.769 1.00 94.81 186 GLN A C 1
ATOM 1437 O O . GLN A 1 186 ? 22.065 1.585 -11.802 1.00 94.81 186 GLN A O 1
ATOM 1442 N N . GLU A 1 187 ? 20.303 2.706 -12.651 1.00 95.62 187 GLU A N 1
ATOM 1443 C CA . GLU A 1 187 ? 19.664 3.014 -11.366 1.00 95.62 187 GLU A CA 1
ATOM 1444 C C . GLU A 1 187 ? 19.334 1.731 -10.592 1.00 95.62 187 GLU A C 1
ATOM 1446 O O . GLU A 1 187 ? 19.845 1.511 -9.490 1.00 95.62 187 GLU A O 1
ATOM 1451 N N . VAL A 1 188 ? 18.520 0.857 -11.192 1.00 97.06 188 VAL A N 1
ATOM 1452 C CA . VAL A 1 188 ? 18.053 -0.367 -10.531 1.00 97.06 188 VAL A CA 1
ATOM 1453 C C . VAL A 1 188 ? 19.220 -1.288 -10.205 1.00 97.06 188 VAL A C 1
ATOM 1455 O O . VAL A 1 188 ? 19.305 -1.799 -9.092 1.00 97.06 188 VAL A O 1
ATOM 1458 N N . TYR A 1 189 ? 20.145 -1.474 -11.144 1.00 97.06 189 TYR A N 1
ATOM 1459 C CA . TYR A 1 189 ? 21.316 -2.321 -10.966 1.00 97.06 189 TYR A CA 1
ATOM 1460 C C . TYR A 1 189 ? 22.205 -1.807 -9.829 1.00 97.06 189 TYR A C 1
ATOM 1462 O O . TYR A 1 189 ? 22.570 -2.579 -8.945 1.00 97.06 189 TYR A O 1
ATOM 1470 N N . ALA A 1 190 ? 22.528 -0.509 -9.800 1.00 97.38 190 ALA A N 1
ATOM 1471 C CA . ALA A 1 190 ? 23.383 0.064 -8.764 1.00 97.38 190 ALA A CA 1
ATOM 1472 C C . ALA A 1 190 ? 22.762 -0.063 -7.364 1.00 97.38 190 ALA A C 1
ATOM 1474 O O . ALA A 1 190 ? 23.451 -0.500 -6.440 1.00 97.38 190 ALA A O 1
ATOM 1475 N N . ASN A 1 191 ? 21.473 0.254 -7.218 1.00 97.81 191 ASN A N 1
ATOM 1476 C CA . ASN A 1 191 ? 20.768 0.156 -5.938 1.00 97.81 191 ASN A CA 1
ATOM 1477 C C . ASN A 1 191 ? 20.611 -1.307 -5.494 1.00 97.81 191 ASN A C 1
ATOM 1479 O O . ASN A 1 191 ? 20.908 -1.654 -4.351 1.00 97.81 191 ASN A O 1
ATOM 1483 N N . PHE A 1 192 ? 20.243 -2.200 -6.419 1.00 97.12 192 PHE A N 1
ATOM 1484 C CA . PHE A 1 192 ? 20.129 -3.633 -6.146 1.00 97.12 192 PHE A CA 1
ATOM 1485 C C . PHE A 1 192 ? 21.460 -4.232 -5.672 1.00 97.12 192 PHE A C 1
ATOM 1487 O O . PHE A 1 192 ? 21.500 -4.975 -4.692 1.00 97.12 192 PHE A O 1
ATOM 1494 N N . ARG A 1 193 ? 22.578 -3.862 -6.311 1.00 96.62 193 ARG A N 1
ATOM 1495 C CA . ARG A 1 193 ? 23.929 -4.308 -5.925 1.00 96.62 193 ARG A CA 1
ATOM 1496 C C . ARG A 1 193 ? 24.361 -3.815 -4.542 1.00 96.62 193 ARG A C 1
ATOM 1498 O O . ARG A 1 193 ? 25.238 -4.436 -3.944 1.00 96.62 193 ARG A O 1
ATOM 1505 N N . GLN A 1 194 ? 23.765 -2.735 -4.040 1.00 96.69 194 GLN A N 1
ATOM 1506 C CA . GLN A 1 194 ? 23.979 -2.227 -2.681 1.00 96.69 194 GLN A CA 1
ATOM 1507 C C . GLN A 1 194 ? 23.061 -2.889 -1.641 1.00 96.69 194 GLN A C 1
ATOM 1509 O O . GLN A 1 194 ? 23.208 -2.630 -0.450 1.00 96.69 194 GLN A O 1
ATOM 1514 N N . GLY A 1 195 ? 22.148 -3.768 -2.067 1.00 95.50 195 GLY A N 1
ATOM 1515 C CA . GLY A 1 195 ? 21.173 -4.408 -1.187 1.00 95.50 195 GLY A CA 1
ATOM 1516 C C . GLY A 1 195 ? 19.982 -3.515 -0.841 1.00 95.50 195 GLY A C 1
ATOM 1517 O O . GLY A 1 195 ? 19.290 -3.802 0.133 1.00 95.50 195 GLY A O 1
ATOM 1518 N N . ASP A 1 196 ? 19.737 -2.451 -1.613 1.00 95.06 196 ASP A N 1
ATOM 1519 C CA . ASP A 1 196 ? 18.553 -1.613 -1.433 1.00 95.06 196 ASP A CA 1
ATOM 1520 C C . ASP A 1 196 ? 17.282 -2.438 -1.734 1.00 95.06 196 ASP A C 1
ATOM 1522 O O . ASP A 1 196 ? 17.158 -2.987 -2.838 1.00 95.06 196 ASP A O 1
ATOM 1526 N N . PRO A 1 197 ? 16.329 -2.551 -0.786 1.00 91.06 197 PRO A N 1
ATOM 1527 C CA . PRO A 1 197 ? 15.084 -3.287 -1.001 1.00 91.06 197 PRO A CA 1
ATOM 1528 C C . PRO A 1 197 ? 14.141 -2.604 -2.007 1.00 91.06 197 PRO A C 1
ATOM 1530 O O . PRO A 1 197 ? 13.178 -3.223 -2.453 1.00 91.06 197 PRO A O 1
ATOM 1533 N N . THR A 1 198 ? 14.415 -1.357 -2.383 1.00 92.94 198 THR A N 1
ATOM 1534 C CA . THR A 1 198 ? 13.599 -0.501 -3.258 1.00 92.94 198 THR A CA 1
ATOM 1535 C C . THR A 1 198 ? 14.448 0.105 -4.374 1.00 92.94 198 THR A C 1
ATOM 1537 O O . THR A 1 198 ? 14.683 1.314 -4.419 1.00 92.94 198 THR A O 1
ATOM 1540 N N . PRO A 1 199 ? 15.000 -0.728 -5.272 1.00 96.50 199 PRO A N 1
ATOM 1541 C CA . PRO A 1 199 ? 16.037 -0.276 -6.184 1.00 96.50 199 PRO A CA 1
ATOM 1542 C C . PRO A 1 199 ? 15.549 0.677 -7.282 1.00 96.50 199 PRO A C 1
ATOM 1544 O O . PRO A 1 199 ? 16.385 1.286 -7.946 1.00 96.50 199 PRO A O 1
ATOM 1547 N N . PHE A 1 200 ? 14.239 0.828 -7.498 1.00 96.00 200 PHE A N 1
ATOM 1548 C CA . PHE A 1 200 ? 13.681 1.617 -8.595 1.00 96.00 200 PHE A CA 1
ATOM 1549 C C . PHE A 1 200 ? 13.098 2.949 -8.092 1.00 96.00 200 PHE A C 1
ATOM 1551 O O . PHE A 1 200 ? 11.892 3.203 -8.147 1.00 96.00 200 PHE A O 1
ATOM 1558 N N . LYS A 1 201 ? 13.980 3.826 -7.603 1.00 94.56 201 LYS A N 1
ATOM 1559 C CA . LYS A 1 201 ? 13.632 5.072 -6.897 1.00 94.56 201 LYS A CA 1
ATOM 1560 C C . LYS A 1 201 ? 12.803 6.029 -7.745 1.00 94.56 201 LYS A C 1
ATOM 1562 O O . LYS A 1 201 ? 11.792 6.548 -7.281 1.00 94.56 201 LYS A O 1
ATOM 1567 N N . SER A 1 202 ? 13.184 6.233 -9.001 1.00 93.19 202 SER A N 1
ATOM 1568 C CA . SER A 1 202 ? 12.482 7.109 -9.942 1.00 93.19 202 SER A CA 1
ATOM 1569 C C . SER A 1 202 ? 11.019 6.699 -10.140 1.00 93.19 202 SER A C 1
ATOM 1571 O O . SER A 1 202 ? 10.142 7.558 -10.232 1.00 93.19 202 SER A O 1
ATOM 1573 N N . PHE A 1 203 ? 10.728 5.397 -10.130 1.00 94.38 203 PHE A N 1
ATOM 1574 C CA . PHE A 1 203 ? 9.365 4.876 -10.128 1.00 94.38 203 PHE A CA 1
ATOM 1575 C C . PHE A 1 203 ? 8.643 5.158 -8.804 1.00 94.38 203 PHE A C 1
ATOM 1577 O O . PHE A 1 203 ? 7.502 5.617 -8.827 1.00 94.38 203 PHE A O 1
ATOM 1584 N N . ARG A 1 204 ? 9.290 4.927 -7.659 1.00 95.81 204 ARG A N 1
ATOM 1585 C CA . ARG A 1 204 ? 8.699 5.171 -6.332 1.00 95.81 204 ARG A CA 1
ATOM 1586 C C . ARG A 1 204 ? 8.311 6.641 -6.134 1.00 95.81 204 ARG A C 1
ATOM 1588 O O . ARG A 1 204 ? 7.198 6.907 -5.691 1.00 95.81 204 ARG A O 1
ATOM 1595 N N . TYR A 1 205 ? 9.142 7.583 -6.585 1.00 95.44 205 TYR A N 1
ATOM 1596 C CA . TYR A 1 205 ? 8.802 9.012 -6.562 1.00 95.44 205 TYR A CA 1
ATOM 1597 C C . TYR A 1 205 ? 7.570 9.348 -7.408 1.00 95.44 205 TYR A C 1
ATOM 1599 O O . TYR A 1 205 ? 6.732 10.144 -6.991 1.00 95.44 205 TYR A O 1
ATOM 1607 N N . ARG A 1 206 ? 7.394 8.700 -8.564 1.00 95.38 206 ARG A N 1
ATOM 1608 C CA . ARG A 1 206 ? 6.156 8.859 -9.340 1.00 95.38 206 ARG A CA 1
ATOM 1609 C C . ARG A 1 206 ? 4.965 8.210 -8.658 1.00 95.38 206 ARG A C 1
ATOM 1611 O O . ARG A 1 206 ? 3.865 8.738 -8.750 1.00 95.38 206 ARG A O 1
ATOM 1618 N N . GLU A 1 207 ? 5.156 7.085 -7.971 1.00 96.69 207 GLU A N 1
ATOM 1619 C CA . GLU A 1 207 ? 4.088 6.473 -7.176 1.00 96.69 207 GLU A CA 1
ATOM 1620 C C . GLU A 1 207 ? 3.595 7.434 -6.094 1.00 96.69 207 GLU A C 1
ATOM 1622 O O . GLU A 1 207 ? 2.384 7.524 -5.902 1.00 96.69 207 GLU A O 1
ATOM 1627 N N . TYR A 1 208 ? 4.487 8.192 -5.448 1.00 97.69 208 TYR A N 1
ATOM 1628 C CA . TYR A 1 208 ? 4.098 9.270 -4.538 1.00 97.69 208 TYR A CA 1
ATOM 1629 C C . TYR A 1 208 ? 3.224 10.323 -5.240 1.00 97.69 208 TYR A C 1
ATOM 1631 O O . TYR A 1 208 ? 2.101 10.571 -4.798 1.00 97.69 208 TYR A O 1
ATOM 1639 N N . GLU A 1 209 ? 3.699 10.892 -6.354 1.00 97.69 209 GLU A N 1
ATOM 1640 C CA . GLU A 1 209 ? 2.977 11.929 -7.108 1.00 97.69 209 GLU A CA 1
ATOM 1641 C C . GLU A 1 209 ? 1.584 11.442 -7.552 1.00 97.69 209 GLU A C 1
ATOM 1643 O O . GLU A 1 209 ? 0.580 12.126 -7.352 1.00 97.69 209 GLU A O 1
ATOM 1648 N N . GLU A 1 210 ? 1.497 10.217 -8.076 1.00 97.69 210 GLU A N 1
ATOM 1649 C CA . GLU A 1 210 ? 0.236 9.593 -8.487 1.00 97.69 210 GLU A CA 1
ATOM 1650 C C . GLU A 1 210 ? -0.700 9.279 -7.319 1.00 97.69 210 GLU A C 1
ATOM 1652 O O . GLU A 1 210 ? -1.925 9.322 -7.476 1.00 97.69 210 GLU A O 1
ATOM 1657 N N . THR A 1 211 ? -0.144 8.944 -6.155 1.00 97.88 211 THR A N 1
ATOM 1658 C CA . THR A 1 211 ? -0.922 8.695 -4.938 1.00 97.88 211 THR A CA 1
ATOM 1659 C C . THR A 1 211 ? -1.545 10.005 -4.457 1.00 97.88 211 THR A C 1
ATOM 1661 O O . THR A 1 211 ? -2.757 10.068 -4.267 1.00 97.88 211 THR A O 1
ATOM 1664 N N . VAL A 1 212 ? -0.751 11.075 -4.347 1.00 98.12 212 VAL A N 1
ATOM 1665 C CA . VAL A 1 212 ? -1.227 12.405 -3.929 1.00 98.12 212 VAL A CA 1
ATOM 1666 C C . VAL A 1 212 ? -2.234 12.984 -4.923 1.00 98.12 212 VAL A C 1
ATOM 1668 O O . VAL A 1 212 ? -3.251 13.529 -4.508 1.00 98.12 212 VAL A O 1
ATOM 1671 N N . ALA A 1 213 ? -2.033 12.796 -6.230 1.00 97.75 213 ALA A N 1
ATOM 1672 C CA . ALA A 1 213 ? -2.977 13.249 -7.257 1.00 97.75 213 ALA A CA 1
ATOM 1673 C C . ALA A 1 213 ? -4.370 12.590 -7.164 1.00 97.75 213 ALA A C 1
ATOM 1675 O O . ALA A 1 213 ? -5.320 13.051 -7.799 1.00 97.75 213 ALA A O 1
ATOM 1676 N N . ARG A 1 214 ? -4.503 11.508 -6.388 1.00 98.19 214 ARG A N 1
ATOM 1677 C CA . ARG A 1 214 ? -5.767 10.814 -6.109 1.00 98.19 214 ARG A CA 1
ATOM 1678 C C . ARG A 1 214 ? -6.321 11.118 -4.720 1.00 98.19 214 ARG A C 1
ATOM 1680 O O . ARG A 1 214 ? -7.293 10.486 -4.333 1.00 98.19 214 ARG A O 1
ATOM 1687 N N . MET A 1 215 ? -5.732 12.038 -3.965 1.00 98.00 215 MET A N 1
ATOM 1688 C CA . MET A 1 215 ? -6.208 12.443 -2.642 1.00 98.00 215 MET A CA 1
ATOM 1689 C C . MET A 1 215 ? -6.925 13.788 -2.750 1.00 98.00 215 MET A C 1
ATOM 1691 O O . MET A 1 215 ? -6.346 14.760 -3.225 1.00 98.00 215 MET A O 1
ATOM 1695 N N . ASP A 1 216 ? -8.193 13.832 -2.332 1.00 97.62 216 ASP A N 1
ATOM 1696 C CA . ASP A 1 216 ? -9.047 15.028 -2.411 1.00 97.62 216 ASP A CA 1
ATOM 1697 C C . ASP A 1 216 ? -9.118 15.664 -3.821 1.00 97.62 216 ASP A C 1
ATOM 1699 O O . ASP A 1 216 ? -9.153 16.884 -3.976 1.00 97.62 216 ASP A O 1
ATOM 1703 N N . SER A 1 217 ? -9.122 14.833 -4.868 1.00 96.81 217 SER A N 1
ATOM 1704 C CA . SER A 1 217 ? -9.011 15.274 -6.265 1.00 96.81 217 SER A CA 1
ATOM 1705 C C . SER A 1 217 ? -10.355 15.503 -6.962 1.00 96.81 217 SER A C 1
ATOM 1707 O O . SER A 1 217 ? -10.430 16.249 -7.942 1.00 96.81 217 SER A O 1
ATOM 1709 N N . LEU A 1 218 ? -11.430 14.883 -6.473 1.00 97.69 218 LEU A N 1
ATOM 1710 C CA . LEU A 1 218 ? -12.777 15.004 -7.019 1.00 97.69 218 LEU A CA 1
ATOM 1711 C C . LEU A 1 218 ? -13.598 16.055 -6.252 1.00 97.69 218 LEU A C 1
ATOM 1713 O O . LEU A 1 218 ? -13.370 16.274 -5.059 1.00 97.69 218 LEU A O 1
ATOM 1717 N N . PRO A 1 219 ? -14.596 16.696 -6.893 1.00 97.38 219 PRO A N 1
ATOM 1718 C CA . PRO A 1 219 ? -15.512 17.610 -6.211 1.00 97.38 219 PRO A CA 1
ATOM 1719 C C . PRO A 1 219 ? -16.212 16.954 -5.014 1.00 97.38 219 PRO A C 1
ATOM 1721 O O . PRO A 1 219 ? -16.499 15.757 -5.047 1.00 97.38 219 PRO A O 1
ATOM 1724 N N . ALA A 1 220 ? -16.554 17.744 -3.993 1.00 93.50 220 ALA A N 1
ATOM 1725 C CA . ALA A 1 220 ? -17.242 17.258 -2.791 1.00 93.50 220 ALA A CA 1
ATOM 1726 C C . ALA A 1 220 ? -18.564 16.527 -3.104 1.00 93.50 220 ALA A C 1
ATOM 1728 O O . ALA A 1 220 ? -18.894 15.541 -2.454 1.00 93.50 220 ALA A O 1
ATOM 1729 N N . GLU A 1 221 ? -19.247 16.948 -4.173 1.00 94.88 221 GLU A N 1
ATOM 1730 C CA . GLU A 1 221 ? -20.582 16.464 -4.550 1.00 94.88 221 GLU A CA 1
ATOM 1731 C C . GLU A 1 221 ? -20.523 15.221 -5.454 1.00 94.88 221 GLU A C 1
ATOM 1733 O O . GLU A 1 221 ? -21.515 14.837 -6.076 1.00 94.88 221 GLU A O 1
ATOM 1738 N N . THR A 1 222 ? -19.342 14.608 -5.573 1.00 97.44 222 THR A N 1
ATOM 1739 C CA . THR A 1 222 ? -19.144 13.380 -6.344 1.00 97.44 222 THR A CA 1
ATOM 1740 C C . THR A 1 222 ? -19.922 12.230 -5.713 1.00 97.44 222 THR A C 1
ATOM 1742 O O . THR A 1 222 ? -19.867 12.021 -4.503 1.00 97.44 222 THR A O 1
ATOM 1745 N N . ASP A 1 223 ? -20.625 11.466 -6.551 1.00 97.31 223 ASP A N 1
ATOM 1746 C CA . ASP A 1 223 ? -21.325 10.258 -6.123 1.00 97.31 223 ASP A CA 1
ATOM 1747 C C . ASP A 1 223 ? -20.375 9.253 -5.449 1.00 97.31 223 ASP A C 1
ATOM 1749 O O . ASP A 1 223 ? -19.219 9.100 -5.857 1.00 97.31 223 ASP A O 1
ATOM 1753 N N . LEU A 1 224 ? -20.876 8.557 -4.427 1.00 96.62 224 LEU A N 1
ATOM 1754 C CA . LEU A 1 224 ? -20.079 7.677 -3.580 1.00 96.62 224 LEU A CA 1
ATOM 1755 C C . LEU A 1 224 ? -19.394 6.553 -4.368 1.00 96.62 224 LEU A C 1
ATOM 1757 O O . LEU A 1 224 ? -18.225 6.270 -4.106 1.00 96.62 224 LEU A O 1
ATOM 1761 N N . ASP A 1 225 ? -20.072 5.936 -5.337 1.00 96.31 225 ASP A N 1
ATOM 1762 C CA . ASP A 1 225 ? -19.495 4.818 -6.092 1.00 96.31 225 ASP A CA 1
ATOM 1763 C C . ASP A 1 225 ? -18.318 5.295 -6.942 1.00 96.31 225 ASP A C 1
ATOM 1765 O O . ASP A 1 225 ? -17.264 4.656 -6.991 1.00 96.31 225 ASP A O 1
ATOM 1769 N N . LYS A 1 226 ? -18.466 6.470 -7.563 1.00 97.75 226 LYS A N 1
ATOM 1770 C CA . LYS A 1 226 ? -17.385 7.097 -8.324 1.00 97.75 226 LYS A CA 1
ATOM 1771 C C . LYS A 1 226 ? -16.232 7.515 -7.414 1.00 97.75 226 LYS A C 1
ATOM 1773 O O . LYS A 1 226 ? -15.075 7.263 -7.744 1.00 97.75 226 LYS A O 1
ATOM 1778 N N . LEU A 1 227 ? -16.542 8.118 -6.267 1.00 97.69 227 LEU A N 1
ATOM 1779 C CA . LEU A 1 227 ? -15.543 8.528 -5.286 1.00 97.69 227 LEU A CA 1
ATOM 1780 C C . LEU A 1 227 ? -14.703 7.327 -4.830 1.00 97.69 227 LEU A C 1
ATOM 1782 O O . LEU A 1 227 ? -13.478 7.389 -4.876 1.00 97.69 227 LEU A O 1
ATOM 1786 N N . LEU A 1 228 ? -15.350 6.214 -4.470 1.00 97.25 228 LEU A N 1
ATOM 1787 C CA . LEU A 1 228 ? -14.672 4.991 -4.034 1.00 97.25 228 LEU A CA 1
ATOM 1788 C C . LEU A 1 228 ? -13.866 4.305 -5.151 1.00 97.25 228 LEU A C 1
ATOM 1790 O O . LEU A 1 228 ? -12.919 3.574 -4.848 1.00 97.25 228 LEU A O 1
ATOM 1794 N N . ALA A 1 229 ? -14.229 4.516 -6.416 1.00 97.44 229 ALA A N 1
A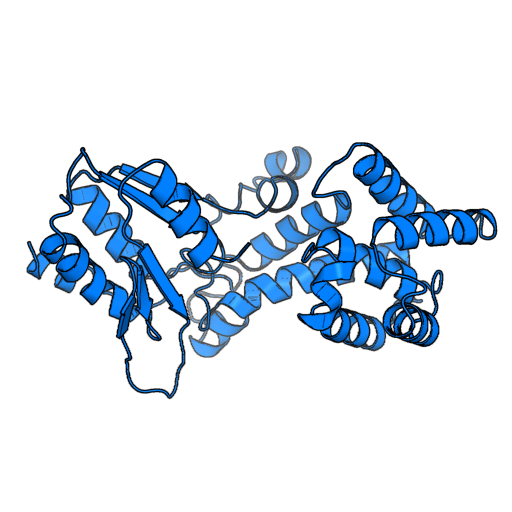TOM 1795 C CA . ALA A 1 229 ? -13.539 3.936 -7.564 1.00 97.44 229 ALA A CA 1
ATOM 1796 C C . ALA A 1 229 ? -12.300 4.730 -8.012 1.00 97.44 229 ALA A C 1
ATOM 1798 O O . ALA A 1 229 ? -11.373 4.133 -8.562 1.00 97.44 229 ALA A O 1
ATOM 1799 N N . GLU A 1 230 ? -12.274 6.049 -7.798 1.00 97.44 230 GLU A N 1
ATOM 1800 C CA . GLU A 1 230 ? -11.276 6.949 -8.400 1.00 97.44 230 GLU A CA 1
ATOM 1801 C C . GLU A 1 230 ? -10.402 7.705 -7.379 1.00 97.44 230 GLU A C 1
ATOM 1803 O O . GLU A 1 230 ? -9.233 7.967 -7.672 1.00 97.44 230 GLU A O 1
ATOM 1808 N N . GLU A 1 231 ? -10.918 8.028 -6.189 1.00 98.25 231 GLU A N 1
ATOM 1809 C CA . GLU A 1 231 ? -10.213 8.812 -5.162 1.00 98.25 231 GLU A CA 1
ATOM 1810 C C . GLU A 1 231 ? -9.768 7.926 -3.989 1.00 98.25 231 GLU A C 1
ATOM 1812 O O . GLU A 1 231 ? -10.480 7.012 -3.575 1.00 98.25 231 GLU A O 1
ATOM 1817 N N . ILE A 1 232 ? -8.594 8.200 -3.422 1.00 98.50 232 ILE A N 1
ATOM 1818 C CA . ILE A 1 232 ? -8.129 7.597 -2.170 1.00 98.50 232 ILE A CA 1
ATOM 1819 C C . ILE A 1 232 ? -8.770 8.357 -1.008 1.00 98.50 232 ILE A C 1
ATOM 1821 O O . ILE A 1 232 ? -8.545 9.557 -0.836 1.00 98.50 232 ILE A O 1
ATOM 1825 N N . VAL A 1 233 ? -9.539 7.643 -0.187 1.00 98.44 233 VAL A N 1
ATOM 1826 C CA . VAL A 1 233 ? -10.239 8.209 0.975 1.00 98.44 233 VAL A CA 1
ATOM 1827 C C . VAL A 1 233 ? -9.773 7.562 2.276 1.00 98.44 233 VAL A C 1
ATOM 1829 O O . VAL A 1 233 ? -9.250 6.445 2.290 1.00 98.44 233 VAL A O 1
ATOM 1832 N N . ILE A 1 234 ? -9.996 8.260 3.387 1.00 98.50 234 ILE A N 1
ATOM 1833 C CA . ILE A 1 234 ? -9.789 7.726 4.733 1.00 98.50 234 ILE A CA 1
ATOM 1834 C C . ILE A 1 234 ? -11.008 6.886 5.132 1.00 98.50 234 ILE A C 1
ATOM 1836 O O . ILE A 1 234 ? -12.153 7.328 4.997 1.00 98.50 234 ILE A O 1
ATOM 1840 N N . THR A 1 235 ? -10.760 5.693 5.667 1.00 98.50 235 THR A N 1
ATOM 1841 C CA . THR A 1 235 ? -11.778 4.761 6.162 1.00 98.50 235 THR A CA 1
ATOM 1842 C C . THR A 1 235 ? -12.398 5.291 7.456 1.00 98.50 235 THR A C 1
ATOM 1844 O O . THR A 1 235 ? -11.733 5.342 8.494 1.00 98.50 235 THR A O 1
ATOM 1847 N N . ARG A 1 236 ? -13.682 5.677 7.422 1.00 98.50 236 ARG A N 1
ATOM 1848 C CA . ARG A 1 236 ? -14.367 6.307 8.567 1.00 98.50 236 ARG A CA 1
ATOM 1849 C C . ARG A 1 236 ? -14.343 5.447 9.828 1.00 98.50 236 ARG A C 1
ATOM 1851 O O . ARG A 1 236 ? -14.075 5.969 10.904 1.00 98.50 236 ARG A O 1
ATOM 1858 N N . GLU A 1 237 ? -14.576 4.147 9.693 1.00 98.44 237 GLU A N 1
ATOM 1859 C CA . GLU A 1 237 ? -14.626 3.212 10.816 1.00 98.44 237 GLU A CA 1
ATOM 1860 C C . GLU A 1 237 ? -13.286 3.156 11.572 1.00 98.44 237 GLU A C 1
ATOM 1862 O O . GLU A 1 237 ? -13.263 3.090 12.799 1.00 98.44 237 GLU A O 1
ATOM 1867 N N . VAL A 1 238 ? -12.163 3.249 10.848 1.00 98.38 238 VAL A N 1
ATOM 1868 C CA . VAL A 1 238 ? -10.814 3.282 11.438 1.00 98.38 238 VAL A CA 1
ATOM 1869 C C . VAL A 1 238 ? -10.565 4.612 12.151 1.00 98.38 238 VAL A C 1
ATOM 1871 O O . VAL A 1 238 ? -9.987 4.615 13.234 1.00 98.38 238 VAL A O 1
ATOM 1874 N N . VAL A 1 239 ? -11.032 5.735 11.590 1.00 98.19 239 VAL A N 1
ATOM 1875 C CA . VAL A 1 239 ? -10.951 7.054 12.246 1.00 98.19 239 VAL A CA 1
ATOM 1876 C C . VAL A 1 239 ? -11.725 7.058 13.554 1.00 98.19 239 VAL A C 1
ATOM 1878 O O . VAL A 1 239 ? -11.202 7.512 14.567 1.00 98.19 239 VAL A O 1
ATOM 1881 N N . ASP A 1 240 ? -12.961 6.566 13.536 1.00 98.50 240 ASP A N 1
ATOM 1882 C CA . ASP A 1 240 ? -13.810 6.547 14.722 1.00 98.50 240 ASP A CA 1
ATOM 1883 C C . ASP A 1 240 ? -13.202 5.653 15.814 1.00 98.50 240 ASP A C 1
ATOM 1885 O O . ASP A 1 240 ? -13.104 6.089 16.960 1.00 98.50 240 ASP A O 1
ATOM 1889 N N . LEU A 1 241 ? -12.698 4.463 15.457 1.00 98.12 241 LEU A N 1
ATOM 1890 C CA . LEU A 1 241 ? -11.983 3.593 16.394 1.00 98.12 241 LEU A CA 1
ATOM 1891 C C . LEU A 1 241 ? -10.722 4.263 16.954 1.00 98.12 241 LEU A C 1
ATOM 1893 O O . LEU A 1 241 ? -10.507 4.246 18.161 1.00 98.12 241 LEU A O 1
ATOM 1897 N N . ALA A 1 242 ? -9.897 4.878 16.105 1.00 98.06 242 ALA A N 1
ATOM 1898 C CA . ALA A 1 242 ? -8.679 5.554 16.540 1.00 98.06 242 ALA A CA 1
ATOM 1899 C C . ALA A 1 242 ? -8.987 6.687 17.530 1.00 98.06 242 ALA A C 1
ATOM 1901 O O . ALA A 1 242 ? -8.351 6.782 18.575 1.00 98.06 242 ALA A O 1
ATOM 1902 N N . ARG A 1 243 ? -9.995 7.518 17.237 1.00 97.94 243 ARG A N 1
ATOM 1903 C CA . ARG A 1 243 ? -10.414 8.606 18.134 1.00 97.94 243 ARG A CA 1
ATOM 1904 C C . ARG A 1 243 ? -10.922 8.070 19.466 1.00 97.94 243 ARG A C 1
ATOM 1906 O O . ARG A 1 243 ? -10.516 8.584 20.499 1.00 97.94 243 ARG A O 1
ATOM 1913 N N . PHE A 1 244 ? -11.738 7.018 19.434 1.00 97.81 244 PHE A N 1
ATOM 1914 C CA . PHE A 1 244 ? -12.231 6.370 20.644 1.00 97.81 244 PHE A CA 1
ATOM 1915 C C . PHE A 1 244 ? -11.065 5.870 21.508 1.00 97.81 244 PHE A C 1
ATOM 1917 O O . PHE A 1 244 ? -10.973 6.233 22.675 1.00 97.81 244 PHE A O 1
ATOM 1924 N N . LEU A 1 245 ? -10.125 5.120 20.922 1.00 97.12 245 LEU A N 1
ATOM 1925 C CA . LEU A 1 245 ? -8.944 4.610 21.626 1.00 97.12 245 LEU A CA 1
ATOM 1926 C C . LEU A 1 245 ? -8.086 5.746 22.207 1.00 97.12 245 LEU A C 1
ATOM 1928 O O . LEU A 1 245 ? -7.658 5.668 23.355 1.00 97.12 245 LEU A O 1
ATOM 1932 N N . GLN A 1 246 ? -7.878 6.822 21.445 1.00 97.19 246 GLN A N 1
ATOM 1933 C CA . GLN A 1 246 ? -7.143 7.996 21.915 1.00 97.19 246 GLN A CA 1
ATOM 1934 C C . GLN A 1 246 ? -7.808 8.650 23.132 1.00 97.19 246 GLN A C 1
ATOM 1936 O O . GLN A 1 246 ? -7.109 9.048 24.060 1.00 97.19 246 GLN A O 1
ATOM 1941 N N . GLU A 1 247 ? -9.138 8.771 23.139 1.00 96.81 247 GLU A N 1
ATOM 1942 C CA . GLU A 1 247 ? -9.881 9.328 24.276 1.00 96.81 247 GLU A CA 1
ATOM 1943 C C . GLU A 1 247 ? -9.804 8.444 25.524 1.00 96.81 247 GLU A C 1
ATOM 1945 O O . GLU A 1 247 ? -9.863 8.969 26.633 1.00 96.81 247 GLU A O 1
ATOM 1950 N N . GLN A 1 248 ? -9.601 7.134 25.354 1.00 95.94 248 GLN A N 1
ATOM 1951 C CA . GLN A 1 248 ? -9.331 6.221 26.465 1.00 95.94 248 GLN A CA 1
ATOM 1952 C C . GLN A 1 248 ? -7.882 6.298 26.982 1.00 95.94 248 GLN A C 1
ATOM 1954 O O . GLN A 1 248 ? -7.576 5.704 28.004 1.00 95.94 248 GLN A O 1
ATOM 1959 N N . GLY A 1 249 ? -6.982 7.029 26.314 1.00 97.06 249 GLY A N 1
ATOM 1960 C CA . GLY A 1 249 ? -5.569 7.145 26.701 1.00 97.06 249 GLY A CA 1
ATOM 1961 C C . GLY A 1 249 ? -4.619 6.214 25.941 1.00 97.06 249 GLY A C 1
ATOM 1962 O O . GLY A 1 249 ? -3.406 6.298 26.130 1.00 97.06 249 GLY A O 1
ATOM 1963 N N . VAL A 1 250 ? -5.132 5.383 25.027 1.00 97.69 250 VAL A N 1
ATOM 1964 C CA . VAL A 1 250 ? -4.318 4.460 24.221 1.00 97.69 250 VAL A CA 1
ATOM 1965 C C . VAL A 1 250 ? -3.351 5.233 23.323 1.00 97.69 250 VAL A C 1
ATOM 1967 O O . VAL A 1 250 ? -3.728 6.162 22.600 1.00 97.69 250 VAL A O 1
ATOM 1970 N N . LEU A 1 251 ? -2.088 4.805 23.308 1.00 97.69 251 LEU A N 1
ATOM 1971 C CA . LEU A 1 251 ? -1.063 5.387 22.448 1.00 97.69 251 LEU A CA 1
ATOM 1972 C C . LEU A 1 251 ? -1.240 4.923 20.995 1.00 97.69 251 LEU A C 1
ATOM 1974 O O . LEU A 1 251 ? -1.168 3.732 20.700 1.00 97.69 251 LEU A O 1
ATOM 1978 N N . LEU A 1 252 ? -1.427 5.857 20.063 1.00 97.81 252 LEU A N 1
ATOM 1979 C CA . LEU A 1 252 ? -1.641 5.535 18.650 1.00 97.81 252 LEU A CA 1
ATOM 1980 C C . LEU A 1 252 ? -0.360 5.640 17.818 1.00 97.81 252 LEU A C 1
ATOM 1982 O O . LEU A 1 252 ? 0.325 6.663 17.839 1.00 97.81 252 LEU A O 1
ATOM 1986 N N . PHE A 1 253 ? -0.109 4.624 16.995 1.00 96.62 253 PHE A N 1
ATOM 1987 C CA . PHE A 1 253 ? 0.924 4.625 15.963 1.00 96.62 253 PHE A CA 1
ATOM 1988 C C . PHE A 1 253 ? 0.319 4.320 14.595 1.00 96.62 253 PHE A C 1
ATOM 1990 O O . PHE A 1 253 ? -0.450 3.375 14.453 1.00 96.62 253 PHE A O 1
ATOM 1997 N N . GLY A 1 254 ? 0.708 5.090 13.578 1.00 94.75 254 GLY A N 1
ATOM 1998 C CA . GLY A 1 254 ? 0.484 4.745 12.175 1.00 94.75 254 GLY A CA 1
ATOM 1999 C C . GLY A 1 254 ? 1.717 4.049 11.601 1.00 94.75 254 GLY A C 1
ATOM 2000 O O . GLY A 1 254 ? 2.829 4.534 11.811 1.00 94.75 254 GLY A O 1
ATOM 2001 N N . LEU A 1 255 ? 1.535 2.944 10.881 1.00 93.06 255 LEU A N 1
ATOM 2002 C CA . LEU A 1 255 ? 2.611 2.210 10.214 1.00 93.06 255 LEU A CA 1
ATOM 2003 C C . LEU A 1 255 ? 2.288 2.027 8.730 1.00 93.06 255 LEU A C 1
ATOM 2005 O O . LEU A 1 255 ? 1.148 1.762 8.373 1.00 93.06 255 LEU A O 1
ATOM 2009 N N . SER A 1 256 ? 3.292 2.154 7.871 1.00 91.00 256 SER A N 1
ATOM 2010 C CA . SER A 1 256 ? 3.186 1.853 6.443 1.00 91.00 256 SER A CA 1
ATOM 2011 C C . SER A 1 256 ? 4.413 1.052 6.024 1.00 91.00 256 SER A C 1
ATOM 2013 O O . SER A 1 256 ? 5.518 1.308 6.506 1.00 91.00 256 SER A O 1
ATOM 2015 N N . ASP A 1 257 ? 4.212 0.071 5.148 1.00 89.00 257 ASP A N 1
ATOM 2016 C CA . ASP A 1 257 ? 5.281 -0.668 4.475 1.00 89.00 257 ASP A CA 1
ATOM 2017 C C . ASP A 1 257 ? 5.756 0.029 3.186 1.00 89.00 257 ASP A C 1
ATOM 2019 O O . ASP A 1 257 ? 6.695 -0.426 2.526 1.00 89.00 257 ASP A O 1
ATOM 2023 N N . LYS A 1 258 ? 5.119 1.148 2.825 1.00 90.56 258 LYS A N 1
ATOM 2024 C CA . LYS A 1 258 ? 5.437 1.940 1.645 1.00 90.56 258 LYS A CA 1
ATOM 2025 C C . LYS A 1 258 ? 6.742 2.709 1.889 1.00 90.56 258 LYS A C 1
ATOM 2027 O O . LYS A 1 258 ? 6.860 3.410 2.896 1.00 90.56 258 LYS A O 1
ATOM 2032 N N . PRO A 1 259 ? 7.722 2.617 0.977 1.00 93.12 259 PRO A N 1
ATOM 2033 C CA . PRO A 1 259 ? 9.025 3.233 1.190 1.00 93.12 259 PRO A CA 1
ATOM 2034 C C . PRO A 1 259 ? 8.957 4.757 1.180 1.00 93.12 259 PRO A C 1
ATOM 2036 O O . PRO A 1 259 ? 8.028 5.339 0.613 1.00 93.12 259 PRO A O 1
ATOM 2039 N N . ASP A 1 260 ? 9.972 5.395 1.761 1.00 94.12 260 ASP A N 1
ATOM 2040 C CA . ASP A 1 260 ? 10.047 6.851 1.895 1.00 94.12 260 ASP A CA 1
ATOM 2041 C C . ASP A 1 260 ? 9.862 7.559 0.550 1.00 94.12 260 ASP A C 1
ATOM 2043 O O . ASP A 1 260 ? 9.090 8.511 0.465 1.00 94.12 260 ASP A O 1
ATOM 2047 N N . GLU A 1 261 ? 10.466 7.053 -0.529 1.00 95.38 261 GLU A N 1
ATOM 2048 C CA . GLU A 1 261 ? 10.361 7.649 -1.865 1.00 95.38 261 GLU A CA 1
ATOM 2049 C C . GLU A 1 261 ? 8.938 7.636 -2.432 1.00 95.38 261 GLU A C 1
ATOM 2051 O O . GLU A 1 261 ? 8.616 8.442 -3.300 1.00 95.38 261 GLU A O 1
ATOM 2056 N N . ALA A 1 262 ? 8.077 6.739 -1.947 1.00 96.25 262 ALA A N 1
ATOM 2057 C CA . ALA A 1 262 ? 6.676 6.658 -2.344 1.00 96.25 262 ALA A CA 1
ATOM 2058 C C . ALA A 1 262 ? 5.718 7.291 -1.309 1.00 96.25 262 ALA A C 1
ATOM 2060 O O . ALA A 1 262 ? 4.508 7.337 -1.544 1.00 96.25 262 ALA A O 1
ATOM 2061 N N . SER A 1 263 ? 6.244 7.809 -0.195 1.00 96.50 263 SER A N 1
ATOM 2062 C CA . SER A 1 263 ? 5.469 8.314 0.950 1.00 96.50 263 SER A CA 1
ATOM 2063 C C . SER A 1 263 ? 5.772 9.775 1.303 1.00 96.50 263 SER A C 1
ATOM 2065 O O . SER A 1 263 ? 4.921 10.462 1.879 1.00 96.50 263 SER A O 1
ATOM 2067 N N . VAL A 1 264 ? 6.967 10.259 0.968 1.00 96.75 264 VAL A N 1
ATOM 2068 C CA . VAL A 1 264 ? 7.492 11.586 1.303 1.00 96.75 264 VAL A CA 1
ATOM 2069 C C . VAL A 1 264 ? 7.897 12.302 0.008 1.00 96.75 264 VAL A C 1
ATOM 2071 O O . VAL A 1 264 ? 8.585 11.709 -0.824 1.00 96.75 264 VAL A O 1
ATOM 2074 N N . PRO A 1 265 ? 7.496 13.573 -0.190 1.00 97.31 265 PRO A N 1
ATOM 2075 C CA . PRO A 1 265 ? 7.912 14.328 -1.363 1.00 97.31 265 PRO A CA 1
ATOM 2076 C C . PRO A 1 265 ? 9.427 14.526 -1.384 1.00 97.31 265 PRO A C 1
ATOM 2078 O O . PRO A 1 265 ? 10.067 14.710 -0.346 1.00 97.31 265 PRO A O 1
ATOM 2081 N N . ARG A 1 266 ? 9.990 14.590 -2.593 1.00 95.56 266 ARG A N 1
ATOM 2082 C CA . ARG A 1 266 ? 11.343 15.123 -2.793 1.00 95.56 266 ARG A CA 1
ATOM 2083 C C . ARG A 1 266 ? 11.400 16.597 -2.390 1.00 95.56 266 ARG A C 1
ATOM 2085 O O . ARG A 1 266 ? 10.369 17.268 -2.342 1.00 95.56 266 ARG A O 1
ATOM 2092 N N . ALA A 1 267 ? 12.607 17.097 -2.129 1.00 95.69 267 ALA A N 1
ATOM 2093 C CA . ALA A 1 267 ? 12.822 18.470 -1.678 1.00 95.69 267 ALA A CA 1
ATOM 2094 C C . ALA A 1 267 ? 12.162 19.501 -2.608 1.00 95.69 267 ALA A C 1
ATOM 2096 O O . ALA A 1 267 ? 11.511 20.421 -2.124 1.00 95.69 267 ALA A O 1
ATOM 2097 N N . GLU A 1 268 ? 12.243 19.292 -3.923 1.00 95.75 268 GLU A N 1
ATOM 2098 C CA . GLU A 1 268 ? 11.668 20.194 -4.922 1.00 95.75 268 GLU A CA 1
ATOM 2099 C C . GLU A 1 268 ? 10.136 20.277 -4.801 1.00 95.75 268 GLU A C 1
ATOM 2101 O O . GLU A 1 268 ? 9.570 21.364 -4.773 1.00 95.75 268 GLU A O 1
ATOM 2106 N N . LEU A 1 269 ? 9.453 19.138 -4.638 1.00 96.44 269 LEU A N 1
ATOM 2107 C CA . LEU A 1 269 ? 7.998 19.112 -4.447 1.00 96.44 269 LEU A CA 1
ATOM 2108 C C . LEU A 1 269 ? 7.595 19.648 -3.067 1.00 96.44 269 LEU A C 1
ATOM 2110 O O . LEU A 1 269 ? 6.561 20.300 -2.927 1.00 96.44 269 LEU A O 1
ATOM 2114 N N . ALA A 1 270 ? 8.403 19.402 -2.034 1.00 97.00 270 ALA A N 1
ATOM 2115 C CA . ALA A 1 270 ? 8.154 19.949 -0.704 1.00 97.00 270 ALA A CA 1
ATOM 2116 C C . ALA A 1 270 ? 8.193 21.491 -0.709 1.00 97.00 270 ALA A C 1
ATOM 2118 O O . ALA A 1 270 ? 7.363 22.124 -0.055 1.00 97.00 270 ALA A O 1
ATOM 2119 N N . GLU A 1 271 ? 9.100 22.097 -1.484 1.00 97.06 271 GLU A N 1
ATOM 2120 C CA . GLU A 1 271 ? 9.151 23.551 -1.706 1.00 97.06 271 GLU A CA 1
ATOM 2121 C C . GLU A 1 271 ? 7.905 24.081 -2.439 1.00 97.06 271 GLU A C 1
ATOM 2123 O O . GLU A 1 271 ? 7.463 25.200 -2.174 1.00 97.06 271 GLU A O 1
ATOM 2128 N N . GLU A 1 272 ? 7.283 23.264 -3.291 1.00 96.50 272 GLU A N 1
ATOM 2129 C CA . GLU A 1 272 ? 6.005 23.562 -3.955 1.00 96.50 272 GLU A CA 1
ATOM 2130 C C . GLU A 1 272 ? 4.772 23.349 -3.052 1.00 96.50 272 GLU A C 1
ATOM 2132 O O . GLU A 1 272 ? 3.639 23.609 -3.464 1.00 96.50 272 GLU A O 1
ATOM 2137 N N . GLY A 1 273 ? 4.969 22.916 -1.803 1.00 96.38 273 GLY A N 1
ATOM 2138 C CA . GLY A 1 273 ? 3.906 22.728 -0.814 1.00 96.38 273 GLY A CA 1
ATOM 2139 C C . GLY A 1 273 ? 3.326 21.315 -0.753 1.00 96.38 273 GLY A C 1
ATOM 2140 O O . GLY A 1 273 ? 2.348 21.096 -0.033 1.00 96.38 273 GLY A O 1
ATOM 2141 N N . TYR A 1 274 ? 3.919 20.347 -1.458 1.00 97.69 274 TYR A N 1
ATOM 2142 C CA . TYR A 1 274 ? 3.558 18.941 -1.293 1.00 97.69 274 TYR A CA 1
ATOM 2143 C C . TYR A 1 274 ? 3.917 18.453 0.116 1.00 97.69 274 TYR A C 1
ATOM 2145 O O . TYR A 1 274 ? 4.917 18.858 0.712 1.00 97.69 274 TYR A O 1
ATOM 2153 N N . ALA A 1 275 ? 3.102 17.546 0.653 1.00 97.81 275 ALA A N 1
ATOM 2154 C CA . ALA A 1 275 ? 3.267 16.997 1.994 1.00 97.81 275 ALA A CA 1
ATOM 2155 C C . ALA A 1 275 ? 3.387 15.465 1.952 1.00 97.81 275 ALA A C 1
ATOM 2157 O O . ALA A 1 275 ? 2.874 14.837 1.024 1.00 97.81 275 ALA A O 1
ATOM 2158 N N . PRO A 1 276 ? 4.014 14.823 2.955 1.00 97.56 276 PRO A N 1
ATOM 2159 C CA . PRO A 1 276 ? 3.945 13.371 3.101 1.00 97.56 276 PRO A CA 1
ATOM 2160 C C . PRO A 1 276 ? 2.502 12.854 3.025 1.00 97.56 276 PRO A C 1
ATOM 2162 O O . PRO A 1 276 ? 1.576 13.552 3.448 1.00 97.56 276 PRO A O 1
ATOM 2165 N N . ILE A 1 277 ? 2.299 11.625 2.542 1.00 96.31 277 ILE A N 1
ATOM 2166 C CA . ILE A 1 277 ? 0.951 11.076 2.292 1.00 96.31 277 ILE A CA 1
ATOM 2167 C C . ILE A 1 277 ? 0.040 11.158 3.528 1.00 96.31 277 ILE A C 1
ATOM 2169 O O . ILE A 1 277 ? -1.104 11.585 3.431 1.00 96.31 277 ILE A O 1
ATOM 2173 N N . HIS A 1 278 ? 0.585 10.891 4.719 1.00 95.00 278 HIS A N 1
ATOM 2174 C CA . HIS A 1 278 ? -0.142 10.928 5.993 1.00 95.00 278 HIS A CA 1
ATOM 2175 C C . HIS A 1 278 ? -0.520 12.350 6.459 1.00 95.00 278 HIS A C 1
ATOM 2177 O O . HIS A 1 278 ? -1.214 12.510 7.459 1.00 95.00 278 HIS A O 1
ATOM 2183 N N . ARG A 1 279 ? -0.042 13.392 5.768 1.00 96.38 279 ARG A N 1
ATOM 2184 C CA . ARG A 1 279 ? -0.394 14.807 5.987 1.00 96.38 279 ARG A CA 1
ATOM 2185 C C . ARG A 1 279 ? -1.172 15.405 4.820 1.00 96.38 279 ARG A C 1
ATOM 2187 O O . ARG A 1 279 ? -1.549 16.574 4.879 1.00 96.38 279 ARG A O 1
ATOM 2194 N N . THR A 1 280 ? -1.389 14.632 3.762 1.00 97.19 280 THR A N 1
ATOM 2195 C CA . THR A 1 280 ? -2.144 15.074 2.594 1.00 97.19 280 THR A CA 1
ATOM 2196 C C . THR A 1 280 ? -3.633 15.011 2.913 1.00 97.19 280 THR A C 1
ATOM 2198 O O . THR A 1 280 ? -4.110 14.072 3.551 1.00 97.19 280 THR A O 1
ATOM 2201 N N . ARG A 1 281 ? -4.375 16.046 2.515 1.00 97.12 281 ARG A N 1
ATOM 2202 C CA . ARG A 1 281 ? -5.814 16.125 2.768 1.00 97.12 281 ARG A CA 1
ATOM 2203 C C . ARG A 1 281 ? -6.543 15.022 2.003 1.00 97.12 281 ARG A C 1
ATOM 2205 O O . ARG A 1 281 ? -6.260 14.788 0.837 1.00 97.12 281 ARG A O 1
ATOM 2212 N N . MET A 1 282 ? -7.504 14.385 2.662 1.00 97.69 282 MET A N 1
ATOM 2213 C CA . MET A 1 282 ? -8.351 13.344 2.084 1.00 97.69 282 MET A CA 1
ATOM 2214 C C . MET A 1 282 ? -9.777 13.484 2.611 1.00 97.69 282 MET A C 1
ATOM 2216 O O . MET A 1 282 ? -9.996 13.969 3.728 1.00 97.69 282 MET A O 1
ATOM 2220 N N . LYS A 1 283 ? -10.750 13.023 1.825 1.00 98.12 283 LYS A N 1
ATOM 2221 C CA . LYS A 1 283 ? -12.130 12.861 2.288 1.00 98.12 283 LYS A CA 1
ATOM 2222 C C . LYS A 1 283 ? -12.228 11.648 3.215 1.00 98.12 283 LYS A C 1
ATOM 2224 O O . LYS A 1 283 ? -11.454 10.699 3.096 1.00 98.12 283 LYS A O 1
ATOM 2229 N N . VAL A 1 284 ? -13.187 11.675 4.139 1.00 98.12 284 VAL A N 1
ATOM 2230 C CA . VAL A 1 284 ? -13.465 10.562 5.059 1.00 98.12 284 VAL A CA 1
ATOM 2231 C C . VAL A 1 284 ? -14.764 9.894 4.634 1.00 98.12 284 VAL A C 1
ATOM 2233 O O . VAL A 1 284 ? -15.791 10.565 4.535 1.00 98.12 284 VAL A O 1
ATOM 2236 N N . VAL A 1 285 ? -14.727 8.585 4.397 1.00 97.75 285 VAL A N 1
ATOM 2237 C CA . VAL A 1 285 ? -15.858 7.824 3.856 1.00 97.75 285 VAL A CA 1
ATOM 2238 C C . VAL A 1 285 ? -16.002 6.493 4.581 1.00 97.75 285 VAL A C 1
ATOM 2240 O O . VAL A 1 285 ? -15.023 5.791 4.831 1.00 97.75 285 VAL A O 1
ATOM 2243 N N . GLY A 1 286 ? -17.240 6.125 4.894 1.00 96.38 286 GLY A N 1
ATOM 2244 C CA . GLY A 1 286 ? -17.581 4.867 5.546 1.00 96.38 286 GLY A CA 1
ATOM 2245 C C . GLY A 1 286 ? -18.705 5.050 6.553 1.00 96.38 286 GLY A C 1
ATOM 2246 O O . GLY A 1 286 ? -19.322 6.114 6.633 1.00 96.38 286 GLY A O 1
ATOM 2247 N N . GLU A 1 287 ? -18.973 3.998 7.311 1.00 96.38 287 GLU A N 1
ATOM 2248 C CA . GLU A 1 287 ? -19.962 4.025 8.379 1.00 96.38 287 GLU A CA 1
ATOM 2249 C C . GLU A 1 287 ? -19.424 4.776 9.604 1.00 96.38 287 GLU A C 1
ATOM 2251 O O . GLU A 1 287 ? -18.271 4.595 9.992 1.00 96.38 287 GLU A O 1
ATOM 2256 N N . ALA A 1 288 ? -20.255 5.623 10.213 1.00 97.56 288 ALA A N 1
ATOM 2257 C CA . ALA A 1 288 ? -19.925 6.242 11.490 1.00 97.56 288 ALA A CA 1
ATOM 2258 C C . ALA A 1 288 ? -20.244 5.256 12.619 1.00 97.56 288 ALA A C 1
ATOM 2260 O O . ALA A 1 288 ? -21.400 4.871 12.777 1.00 97.56 288 ALA A O 1
ATOM 2261 N N . ILE A 1 289 ? -19.233 4.865 13.392 1.00 97.31 289 ILE A N 1
ATOM 2262 C CA . ILE A 1 289 ? -19.364 3.899 14.496 1.00 97.31 289 ILE A CA 1
ATOM 2263 C C . ILE A 1 289 ? -19.025 4.508 15.862 1.00 97.31 289 ILE A C 1
ATOM 2265 O O . ILE A 1 289 ? -19.136 3.829 16.875 1.00 97.31 289 ILE A O 1
ATOM 2269 N N . TYR A 1 290 ? -18.627 5.784 15.904 1.00 96.81 290 TYR A N 1
ATOM 2270 C CA . TYR A 1 290 ? -18.144 6.446 17.120 1.00 96.81 290 TYR A CA 1
ATOM 2271 C C . TYR A 1 290 ? -19.106 6.360 18.314 1.00 96.81 290 TYR A C 1
ATOM 2273 O O . TYR A 1 290 ? -18.719 5.934 19.398 1.00 96.81 290 TYR A O 1
ATOM 2281 N N . GLU A 1 291 ? -20.371 6.731 18.105 1.00 94.62 291 GLU A N 1
ATOM 2282 C CA . GLU A 1 291 ? -21.392 6.737 19.164 1.00 94.62 291 GLU A CA 1
ATOM 2283 C C . GLU A 1 291 ? -21.652 5.330 19.718 1.00 94.62 291 GLU A C 1
ATOM 2285 O O . GLU A 1 291 ? -21.902 5.155 20.907 1.00 94.62 291 GLU A O 1
ATOM 2290 N N . GLU A 1 292 ? -21.563 4.311 18.860 1.00 93.56 292 GLU A N 1
ATOM 2291 C CA . GLU A 1 292 ? -21.724 2.919 19.275 1.00 93.56 292 GLU A CA 1
ATOM 2292 C C . GLU A 1 292 ? -20.538 2.444 20.110 1.00 93.56 292 GLU A C 1
ATOM 2294 O O . GLU A 1 292 ? -20.747 1.726 21.081 1.00 93.56 292 GLU A O 1
ATOM 2299 N N . LEU A 1 293 ? -19.315 2.875 19.778 1.00 93.31 293 LEU A N 1
ATOM 2300 C CA . LEU A 1 293 ? -18.123 2.581 20.577 1.00 93.31 293 LEU A CA 1
ATOM 2301 C C . LEU A 1 293 ? -18.215 3.208 21.974 1.00 93.31 293 LEU A C 1
ATOM 2303 O O . LEU A 1 293 ? -17.931 2.537 22.961 1.00 93.31 293 LEU A O 1
ATOM 2307 N N . GLY A 1 294 ? -18.675 4.459 22.068 1.00 86.38 294 GLY A N 1
ATOM 2308 C CA . GLY A 1 294 ? -18.862 5.145 23.351 1.00 86.38 294 GLY A CA 1
ATOM 2309 C C . GLY A 1 294 ? -19.934 4.516 24.249 1.00 86.38 294 GLY A C 1
ATOM 2310 O O . GLY A 1 294 ? -19.889 4.685 25.461 1.00 86.38 294 GLY A O 1
ATOM 2311 N N . ALA A 1 295 ? -20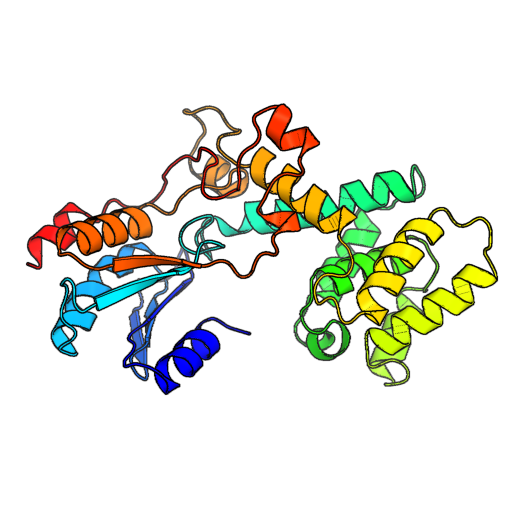.881 3.761 23.685 1.00 87.81 295 ALA A N 1
ATOM 2312 C CA . ALA A 1 295 ? -21.886 3.030 24.458 1.00 87.81 295 ALA A CA 1
ATOM 2313 C C . ALA A 1 295 ? -21.360 1.715 25.075 1.00 87.81 295 ALA A C 1
ATOM 2315 O O . ALA A 1 295 ? -22.096 1.061 25.817 1.00 87.81 295 ALA A O 1
ATOM 2316 N N . LEU A 1 296 ? -20.128 1.303 24.744 1.00 79.00 296 LEU A N 1
ATOM 2317 C CA . LEU A 1 296 ? -19.498 0.070 25.233 1.00 79.00 296 LEU A CA 1
ATOM 2318 C C . LEU A 1 296 ? -18.652 0.269 26.502 1.00 79.00 296 LEU A C 1
ATOM 2320 O O . LEU A 1 296 ? -18.281 -0.725 27.126 1.00 79.00 296 LEU A O 1
ATOM 2324 N N . THR A 1 297 ? -18.350 1.519 26.865 1.00 65.44 297 THR A N 1
ATOM 2325 C CA . THR A 1 297 ? -17.591 1.925 28.066 1.00 65.44 297 THR A CA 1
ATOM 2326 C C . THR A 1 297 ? -18.512 2.458 29.150 1.00 65.44 297 THR A C 1
ATOM 2328 O O . THR A 1 297 ? -18.333 2.075 30.327 1.00 65.44 297 THR A O 1
#

Sequence (297 aa):
MNDGTAIANLGQHRPILGVICTERPGEAKKVSVNQGVMTANRWGALRDFVPFVTEEGFPLDEETAAIIDLDKTAMGARGRNHGPIDAARVEAVRRTMAEVLGSQFDMKRFRAIYDELNQPPYHPFTADNQDYLAYICLMVGGGVYDYETLLADLAAGRLSTFAQFVEICAERLQDKASSELLPVHQEVYANFRQGDPTPFKSFRYREYEETVARMDSLPAETDLDKLLAEEIVITREVVDLARFLQEQGVLLFGLSDKPDEASVPRAELAEEGYAPIHRTRMKVVGEAIYEELGALT